Protein AF-A0A1E5R523-F1 (afdb_monomer)

pLDDT: mean 75.26, std 24.42, range [24.75, 98.25]

Sequence (349 aa):
MTHSDNSQSPFMSTNILFTPKKSNNHERDSDDSSTSVITDPNLIKQKEVLPIELIEKFNRFQTILRIYNTVTGKDKIAKLLKFSFEILSILSKKFDISVLFNKRQNIYDLLECPSFSFDPFKAIYGPEKSRIIKATPIRSNTLTQFFASAAQQIGFFRHSLRFGLSYFNSVQLYNQLKAKKSFKNVFLDLNEDDLVLMLEVYYNFVDDLLYLHKLKVWNNKPLKEKLDKQDATVWYYQIIYGLKVKYSSYCELNDKILKLQIERNTLLKNENNLVEKIDHGSLLHELDTLYKELEMVKLDLYRLACDFIADSIDVFDLKVPKGTYSIFSLISAIFGFKKFYKSKELKEK

Structure (mmCIF, N/CA/C/O backbone):
data_AF-A0A1E5R523-F1
#
_entry.id   AF-A0A1E5R523-F1
#
loop_
_atom_site.group_PDB
_atom_site.id
_atom_site.type_symbol
_atom_site.label_atom_id
_atom_site.label_alt_id
_atom_site.label_comp_id
_atom_site.label_asym_id
_atom_site.label_entity_id
_atom_site.label_seq_id
_atom_site.pdbx_PDB_ins_code
_atom_site.Cartn_x
_atom_site.Cartn_y
_atom_site.Cartn_z
_atom_site.occupancy
_atom_site.B_iso_or_equiv
_atom_site.auth_seq_id
_atom_site.auth_comp_id
_atom_site.auth_asym_id
_atom_site.auth_atom_id
_atom_site.pdbx_PDB_model_num
ATOM 1 N N . MET A 1 1 ? 15.815 -26.001 -25.172 1.00 34.03 1 MET A N 1
ATOM 2 C CA . MET A 1 1 ? 15.077 -25.579 -23.962 1.00 34.03 1 MET A CA 1
ATOM 3 C C . MET A 1 1 ? 14.873 -24.082 -24.053 1.00 34.03 1 MET A C 1
ATOM 5 O O . MET A 1 1 ? 15.856 -23.358 -24.063 1.00 34.03 1 MET A O 1
ATOM 9 N N . THR A 1 2 ? 13.632 -23.634 -24.207 1.00 24.75 2 THR A N 1
ATOM 10 C CA . THR A 1 2 ? 13.268 -22.219 -24.370 1.00 24.75 2 THR A CA 1
ATOM 11 C C . THR A 1 2 ? 12.509 -21.764 -23.131 1.00 24.75 2 THR A C 1
ATOM 13 O O . THR A 1 2 ? 11.375 -22.195 -22.922 1.00 24.75 2 THR A O 1
ATOM 16 N N . HIS A 1 3 ? 13.131 -20.925 -22.304 1.00 26.83 3 HIS A N 1
ATOM 17 C CA . HIS A 1 3 ? 12.430 -20.244 -21.219 1.00 26.83 3 HIS A CA 1
ATOM 18 C C . HIS A 1 3 ? 11.626 -19.080 -21.801 1.00 26.83 3 HIS A C 1
ATOM 20 O O . HIS A 1 3 ? 12.177 -18.223 -22.485 1.00 26.83 3 HIS A O 1
ATOM 26 N N . SER A 1 4 ? 10.318 -19.077 -21.555 1.00 27.03 4 SER A N 1
ATOM 27 C CA . SER A 1 4 ? 9.434 -17.957 -21.869 1.00 27.03 4 SER A CA 1
ATOM 28 C C . SER A 1 4 ? 9.310 -17.059 -20.641 1.00 27.03 4 SER A C 1
ATOM 30 O O . SER A 1 4 ? 8.625 -17.430 -19.682 1.00 27.03 4 SER A O 1
ATOM 32 N N . ASP A 1 5 ? 9.949 -15.893 -20.670 1.00 28.91 5 ASP A N 1
ATOM 33 C CA . ASP A 1 5 ? 9.798 -14.889 -19.617 1.00 28.91 5 ASP A CA 1
ATOM 34 C C . ASP A 1 5 ? 8.367 -14.342 -19.607 1.00 28.91 5 ASP A C 1
ATOM 36 O O . ASP A 1 5 ? 7.896 -13.754 -20.579 1.00 28.91 5 ASP A O 1
ATOM 40 N N . ASN A 1 6 ? 7.667 -14.532 -18.489 1.00 27.05 6 ASN A N 1
ATOM 41 C CA . ASN A 1 6 ? 6.324 -13.998 -18.274 1.00 27.05 6 ASN A CA 1
ATOM 42 C C . ASN A 1 6 ? 6.261 -13.287 -16.915 1.00 27.05 6 ASN A C 1
ATOM 44 O O . ASN A 1 6 ? 5.560 -13.702 -15.992 1.00 27.05 6 ASN A O 1
ATOM 48 N N . SER A 1 7 ? 7.059 -12.226 -16.778 1.00 29.03 7 SER A N 1
ATOM 49 C CA . SER A 1 7 ? 7.268 -11.459 -15.545 1.00 29.03 7 SER A CA 1
ATOM 50 C C . SER A 1 7 ? 6.121 -10.485 -15.227 1.00 29.03 7 SER A C 1
ATOM 52 O O . SER A 1 7 ? 6.311 -9.280 -15.055 1.00 29.03 7 SER A O 1
ATOM 54 N N . GLN A 1 8 ? 4.896 -11.000 -15.085 1.00 27.92 8 GLN A N 1
ATOM 55 C CA . GLN A 1 8 ? 3.812 -10.232 -14.463 1.00 27.92 8 GLN A CA 1
ATOM 56 C C . GLN A 1 8 ? 4.006 -10.200 -12.941 1.00 27.92 8 GLN A C 1
ATOM 58 O O . GLN A 1 8 ? 3.917 -11.227 -12.276 1.00 27.92 8 GLN A O 1
ATOM 63 N N . SER A 1 9 ? 4.273 -9.019 -12.367 1.00 30.94 9 SER A N 1
ATOM 64 C CA . SER A 1 9 ? 4.565 -8.919 -10.928 1.00 30.94 9 SER A CA 1
ATOM 65 C C . SER A 1 9 ? 3.337 -9.274 -10.065 1.00 30.94 9 SER A C 1
ATOM 67 O O . SER A 1 9 ? 2.294 -8.643 -10.273 1.00 30.94 9 SER A O 1
ATOM 69 N N . PRO A 1 10 ? 3.457 -10.141 -9.039 1.00 35.72 10 PRO A N 1
ATOM 70 C CA . PRO A 1 10 ? 2.312 -10.640 -8.261 1.00 35.72 10 PRO A CA 1
ATOM 71 C C . PRO A 1 10 ? 1.625 -9.575 -7.384 1.00 35.72 10 PRO A C 1
ATOM 73 O O . PRO A 1 10 ? 0.469 -9.720 -7.010 1.00 35.72 10 PRO A O 1
ATOM 76 N N . PHE A 1 11 ? 2.287 -8.443 -7.119 1.00 34.38 11 PHE A N 1
ATOM 77 C CA . PHE A 1 11 ? 1.825 -7.367 -6.222 1.00 34.38 11 PHE A CA 1
ATOM 78 C C . PHE A 1 11 ? 0.640 -6.506 -6.703 1.00 34.38 11 PHE A C 1
ATOM 80 O O . PHE A 1 11 ? 0.377 -5.420 -6.176 1.00 34.38 11 PHE A O 1
ATOM 87 N N . MET A 1 12 ? -0.089 -6.968 -7.708 1.00 31.94 12 MET A N 1
ATOM 88 C CA . MET A 1 12 ? -1.477 -6.585 -7.907 1.00 31.94 12 MET A CA 1
ATOM 89 C C . MET A 1 12 ? -2.253 -7.887 -7.934 1.00 31.94 12 MET A C 1
ATOM 91 O O . MET A 1 12 ? -2.133 -8.629 -8.907 1.00 31.94 12 MET A O 1
ATOM 95 N N . SER A 1 13 ? -3.102 -8.112 -6.930 1.00 31.08 13 SER A N 1
ATOM 96 C CA . SER A 1 13 ? -4.234 -9.010 -7.098 1.00 31.08 13 SER A CA 1
ATOM 97 C C . SER A 1 13 ? -5.054 -8.478 -8.271 1.00 31.08 13 SER A C 1
ATOM 99 O O . SER A 1 13 ? -5.836 -7.524 -8.173 1.00 31.08 13 SER A O 1
ATOM 101 N N . THR A 1 14 ? -4.811 -9.058 -9.444 1.00 33.91 14 THR A N 1
ATOM 102 C CA . THR A 1 14 ? -5.719 -8.936 -10.565 1.00 33.91 14 THR A CA 1
ATOM 103 C C . THR A 1 14 ? -7.012 -9.548 -10.063 1.00 33.91 14 THR A C 1
ATOM 105 O O . THR A 1 14 ? -7.102 -10.745 -9.814 1.00 33.91 14 THR A O 1
ATOM 108 N N . ASN A 1 15 ? -8.015 -8.698 -9.843 1.00 31.16 15 ASN A N 1
ATOM 109 C CA . ASN A 1 15 ? -9.375 -9.150 -9.600 1.00 31.16 15 ASN A CA 1
ATOM 110 C C . ASN A 1 15 ? -9.864 -9.818 -10.891 1.00 31.16 15 ASN A C 1
ATOM 112 O O . ASN A 1 15 ? -10.551 -9.196 -11.702 1.00 31.16 15 ASN A O 1
ATOM 116 N N . ILE A 1 16 ? -9.463 -11.078 -11.092 1.00 31.20 16 ILE A N 1
ATOM 117 C CA . ILE A 1 16 ? -9.971 -11.988 -12.114 1.00 31.20 16 ILE A CA 1
ATOM 118 C C . ILE A 1 16 ? -11.353 -12.432 -11.633 1.00 31.20 16 ILE A C 1
ATOM 120 O O . ILE A 1 16 ? -11.598 -13.578 -11.264 1.00 31.20 16 ILE A O 1
ATOM 124 N N . LEU A 1 17 ? -12.276 -11.471 -11.614 1.00 28.78 17 LEU A N 1
ATOM 125 C CA . LEU A 1 17 ? -13.692 -11.757 -11.553 1.00 28.78 17 LEU A CA 1
ATOM 126 C C . LEU A 1 17 ? -14.085 -12.249 -12.951 1.00 28.78 17 LEU A C 1
ATOM 128 O O . LEU A 1 17 ? -14.323 -11.450 -13.850 1.00 28.78 17 LEU A O 1
ATOM 132 N N . PHE A 1 18 ? -14.034 -13.570 -13.123 1.00 31.58 18 PHE A N 1
ATOM 133 C CA . PHE A 1 18 ? -14.617 -14.356 -14.214 1.00 31.58 18 PHE A CA 1
ATOM 134 C C . PHE A 1 18 ? -14.807 -13.645 -15.568 1.00 31.58 18 PHE A C 1
ATOM 136 O O . PHE A 1 18 ? -15.890 -13.149 -15.879 1.00 31.58 18 PHE A O 1
ATOM 143 N N . THR A 1 19 ? -13.816 -13.752 -16.454 1.00 26.75 19 THR A N 1
ATOM 144 C CA . THR A 1 19 ? -14.112 -13.879 -17.888 1.00 26.75 19 THR A CA 1
ATOM 145 C C . THR A 1 19 ? -14.157 -15.371 -18.236 1.00 26.75 19 THR A C 1
ATOM 147 O O . THR A 1 19 ? -13.173 -16.079 -18.000 1.00 26.75 19 THR A O 1
ATOM 150 N N . PRO A 1 20 ? -15.277 -15.905 -18.760 1.00 27.27 20 PRO A N 1
ATOM 151 C CA . PRO A 1 20 ? -15.315 -17.293 -19.196 1.00 27.27 20 PRO A CA 1
ATOM 152 C C . PRO A 1 20 ? -14.388 -17.459 -20.403 1.00 27.27 20 PRO A C 1
ATOM 154 O O . PRO A 1 20 ? -14.491 -16.722 -21.386 1.00 27.27 20 PRO A O 1
ATOM 157 N N . LYS A 1 21 ? -13.477 -18.437 -20.345 1.00 27.17 21 LYS A N 1
ATOM 158 C CA . LYS A 1 21 ? -12.690 -18.832 -21.520 1.00 27.17 21 LYS A CA 1
ATOM 159 C C . LYS A 1 21 ? -13.659 -19.294 -22.609 1.00 27.17 21 LYS A C 1
ATOM 161 O O . LYS A 1 21 ? -14.359 -20.285 -22.412 1.00 27.17 21 LYS A O 1
ATOM 166 N N . LYS A 1 22 ? -13.675 -18.612 -23.760 1.00 27.91 22 LYS A N 1
ATOM 167 C CA . LYS A 1 22 ? -14.303 -19.160 -24.968 1.00 27.91 22 LYS A CA 1
ATOM 168 C C . LYS A 1 22 ? -13.596 -20.470 -25.313 1.00 27.91 22 LYS A C 1
ATOM 170 O O . LYS A 1 22 ? -12.394 -20.476 -25.570 1.00 27.91 22 LYS A O 1
ATOM 175 N N . SER A 1 23 ? -14.351 -21.564 -25.287 1.00 27.72 23 SER A N 1
ATOM 176 C CA . SER A 1 23 ? -13.919 -22.838 -25.850 1.00 27.72 23 SER A CA 1
ATOM 177 C C . SER A 1 23 ? -13.885 -22.698 -27.369 1.00 27.72 23 SER A C 1
ATOM 179 O O . SER A 1 23 ? -14.920 -22.420 -27.972 1.00 27.72 23 SER A O 1
ATOM 181 N N . ASN A 1 24 ? -12.719 -22.884 -27.984 1.00 27.30 24 ASN A N 1
ATOM 182 C CA . ASN A 1 24 ? -12.626 -23.043 -29.432 1.00 27.30 24 ASN A CA 1
ATOM 183 C C . ASN A 1 24 ? -13.059 -24.470 -29.787 1.00 27.30 24 ASN A C 1
ATOM 185 O O . ASN A 1 24 ? -12.241 -25.382 -29.706 1.00 27.30 24 ASN A O 1
ATOM 189 N N . ASN A 1 25 ? -14.317 -24.645 -30.194 1.00 28.89 25 ASN A N 1
ATOM 190 C CA . ASN A 1 25 ? -14.754 -25.835 -30.922 1.00 28.89 25 ASN A CA 1
ATOM 191 C C . ASN A 1 25 ? -15.054 -25.469 -32.381 1.00 28.89 25 ASN A C 1
ATOM 193 O O . ASN A 1 25 ? -15.574 -24.393 -32.669 1.00 28.89 25 ASN A O 1
ATOM 197 N N . HIS A 1 26 ? -14.681 -26.379 -33.278 1.00 31.38 26 HIS A N 1
ATOM 198 C CA . HIS A 1 26 ? -14.920 -26.317 -34.718 1.00 31.38 26 HIS A CA 1
ATOM 199 C C . HIS A 1 26 ? -16.345 -26.764 -35.074 1.00 31.38 26 HIS A C 1
ATOM 201 O O . HIS A 1 26 ? -16.723 -27.863 -34.693 1.00 31.38 26 HIS A O 1
ATOM 207 N N . GLU A 1 27 ? -17.025 -25.970 -35.902 1.00 26.77 27 GLU A N 1
ATOM 208 C CA . GLU A 1 27 ? -18.180 -26.265 -36.781 1.00 26.77 27 GLU A CA 1
ATOM 209 C C . GLU A 1 27 ? -18.191 -25.063 -37.775 1.00 26.77 27 GLU A C 1
ATOM 211 O O . GLU A 1 27 ? -18.030 -23.933 -37.314 1.00 26.77 27 GLU A O 1
ATOM 216 N N . ARG A 1 28 ? -18.102 -25.140 -39.122 1.00 27.92 28 ARG A N 1
ATOM 217 C CA . ARG A 1 28 ? -18.836 -25.923 -40.152 1.00 27.92 28 ARG A CA 1
ATOM 218 C C . ARG A 1 28 ? -20.355 -25.770 -39.970 1.00 27.92 28 ARG A C 1
ATOM 220 O O . ARG A 1 28 ? -20.855 -26.261 -38.974 1.00 27.92 28 ARG A O 1
ATOM 227 N N . ASP A 1 29 ? -21.136 -25.078 -40.810 1.00 25.61 29 ASP A N 1
ATOM 228 C CA . ASP A 1 29 ? -21.089 -24.881 -42.277 1.00 25.61 29 ASP A CA 1
ATOM 229 C C . ASP A 1 29 ? -21.959 -23.670 -42.760 1.00 25.61 29 ASP A C 1
ATOM 231 O O . ASP A 1 29 ? -22.581 -22.985 -41.950 1.00 25.61 29 ASP A O 1
ATOM 235 N N . SER A 1 30 ? -22.025 -23.475 -44.093 1.00 27.73 30 SER A N 1
ATOM 236 C CA . SER A 1 30 ? -23.073 -22.814 -44.927 1.00 27.73 30 SER A CA 1
ATOM 237 C C . SER A 1 30 ? -23.344 -21.290 -44.863 1.00 27.73 30 SER A C 1
ATOM 239 O O . SER A 1 30 ? -24.001 -20.797 -43.952 1.00 27.73 30 SER A O 1
ATOM 241 N N . ASP A 1 31 ? -22.866 -20.585 -45.900 1.00 25.55 31 ASP A N 1
ATOM 242 C CA . ASP A 1 31 ? -23.596 -19.906 -47.005 1.00 25.55 31 ASP A CA 1
ATOM 243 C C . ASP A 1 31 ? -24.850 -19.008 -46.808 1.00 25.55 31 ASP A C 1
ATOM 245 O O . ASP A 1 31 ? -25.773 -19.305 -46.057 1.00 25.55 31 ASP A O 1
ATOM 249 N N . ASP A 1 32 ? -24.878 -17.956 -47.648 1.00 27.72 32 ASP A N 1
ATOM 250 C CA . ASP A 1 32 ? -25.996 -17.126 -48.154 1.00 27.72 32 ASP A CA 1
ATOM 251 C C . ASP A 1 32 ? -26.964 -16.440 -47.155 1.00 27.72 32 ASP A C 1
ATOM 253 O O . ASP A 1 32 ? -27.805 -17.041 -46.496 1.00 27.72 32 ASP A O 1
ATOM 257 N N . SER A 1 33 ? -27.070 -15.105 -47.133 1.00 28.00 33 SER A N 1
ATOM 258 C CA . SER A 1 33 ? -27.586 -14.342 -48.283 1.00 28.00 33 SER A CA 1
ATOM 259 C C . SER A 1 33 ? -27.584 -12.813 -48.062 1.00 28.00 33 SER A C 1
ATOM 261 O O . SER A 1 33 ? -27.430 -12.294 -46.957 1.00 28.00 33 SER A O 1
ATOM 263 N N . SER A 1 34 ? -27.766 -12.081 -49.161 1.00 28.94 34 SER A N 1
ATOM 264 C CA . SER A 1 34 ? -27.771 -10.617 -49.284 1.00 28.94 34 SER A CA 1
ATOM 265 C C . SER A 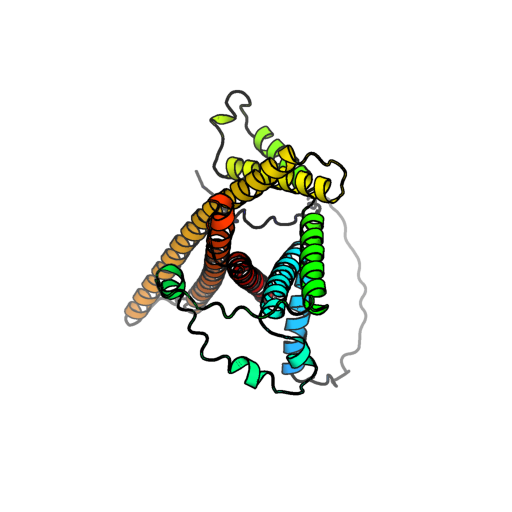1 34 ? -28.946 -9.880 -48.622 1.00 28.94 34 SER A C 1
ATOM 267 O O . SER A 1 34 ? -30.088 -10.325 -48.712 1.00 28.94 34 SER A O 1
ATOM 269 N N . THR A 1 35 ? -28.729 -8.625 -48.210 1.00 29.56 35 THR A N 1
ATOM 270 C CA . THR A 1 35 ? -29.655 -7.525 -48.570 1.00 29.56 35 THR A CA 1
ATOM 271 C C . THR A 1 35 ? -28.972 -6.155 -48.536 1.00 29.56 35 THR A C 1
ATOM 273 O O . THR A 1 35 ? -28.288 -5.795 -47.583 1.00 29.56 35 THR A O 1
ATOM 276 N N . SER A 1 36 ? -29.167 -5.384 -49.604 1.00 31.95 36 SER A N 1
ATOM 277 C CA . SER A 1 36 ? -28.637 -4.033 -49.815 1.00 31.95 36 SER A CA 1
ATOM 278 C C . SER A 1 36 ? -29.707 -2.967 -49.567 1.00 31.95 36 SER A C 1
ATOM 280 O O . SER A 1 36 ? -30.814 -3.118 -50.083 1.00 31.95 36 SER A O 1
ATOM 282 N N . VAL A 1 37 ? -29.370 -1.845 -48.915 1.00 34.31 37 VAL A N 1
ATOM 283 C CA . VAL A 1 37 ? -30.187 -0.613 -48.968 1.00 34.31 37 VAL A CA 1
ATOM 284 C C . VAL A 1 37 ? -29.314 0.631 -49.159 1.00 34.31 37 VAL A C 1
ATOM 286 O O . VAL A 1 37 ? -28.292 0.807 -48.501 1.00 34.31 37 VAL A O 1
ATOM 289 N N . ILE A 1 38 ? -29.766 1.482 -50.084 1.00 34.88 38 ILE A N 1
ATOM 290 C CA . ILE A 1 38 ? -29.176 2.728 -50.596 1.00 34.88 38 ILE A CA 1
ATOM 291 C C . ILE A 1 38 ? -30.341 3.749 -50.578 1.00 34.88 38 ILE A C 1
ATOM 293 O O . ILE A 1 38 ? -31.456 3.361 -50.916 1.00 34.88 38 ILE A O 1
ATOM 297 N N . THR A 1 39 ? -30.240 5.012 -50.145 1.00 36.25 39 THR A N 1
ATOM 298 C CA . THR A 1 39 ? -29.100 5.935 -49.922 1.00 36.25 39 THR A CA 1
ATOM 299 C C . THR A 1 39 ? -29.348 6.780 -48.652 1.00 36.25 39 THR A C 1
ATOM 301 O O . THR A 1 39 ? -30.476 6.778 -48.174 1.00 36.25 39 THR A O 1
ATOM 304 N N . ASP A 1 40 ? -28.366 7.560 -48.161 1.00 34.53 40 ASP A N 1
ATOM 305 C CA . ASP A 1 40 ? -28.402 9.045 -48.290 1.00 34.53 40 ASP A CA 1
ATOM 306 C C . ASP A 1 40 ? -27.076 9.718 -47.825 1.00 34.53 40 ASP A C 1
ATOM 308 O O . ASP A 1 40 ? -26.702 9.570 -46.658 1.00 34.53 40 ASP A O 1
ATOM 312 N N . PRO A 1 41 ? -26.321 10.442 -48.684 1.00 45.56 41 PRO A N 1
ATOM 313 C CA . PRO A 1 41 ? -25.004 10.976 -48.346 1.00 45.56 41 PRO A CA 1
ATOM 314 C C . PRO A 1 41 ? -24.977 12.513 -48.213 1.00 45.56 41 PRO A C 1
ATOM 316 O O . PRO A 1 41 ? -24.055 13.144 -48.724 1.00 45.56 41 PRO A O 1
ATOM 319 N N . ASN A 1 42 ? -25.952 13.146 -47.546 1.00 44.03 42 ASN A N 1
ATOM 320 C CA . ASN A 1 42 ? -25.889 14.589 -47.253 1.00 44.03 42 ASN A CA 1
ATOM 321 C C . ASN A 1 42 ? -26.652 15.017 -45.982 1.00 44.03 42 ASN A C 1
ATOM 323 O O . ASN A 1 42 ? -27.761 15.539 -46.047 1.00 44.03 42 ASN A O 1
ATOM 327 N N . LEU A 1 43 ? -25.998 14.928 -44.817 1.00 38.81 43 LEU A N 1
ATOM 328 C CA . LEU A 1 43 ? -26.334 15.787 -43.672 1.00 38.81 43 LEU A CA 1
ATOM 329 C C . LEU A 1 43 ? -25.055 16.369 -43.048 1.00 38.81 43 LEU A C 1
ATOM 331 O O . LEU A 1 43 ? -24.435 15.808 -42.143 1.00 38.81 43 LEU A O 1
ATOM 335 N N . ILE A 1 44 ? -24.614 17.502 -43.594 1.00 45.09 44 ILE A N 1
ATOM 336 C CA . ILE A 1 44 ? -23.381 18.177 -43.182 1.00 45.09 44 ILE A CA 1
ATOM 337 C C . ILE A 1 44 ? -23.627 19.030 -41.929 1.00 45.09 44 ILE A C 1
ATOM 339 O O . ILE A 1 44 ? -24.338 20.024 -41.969 1.00 45.09 44 ILE A O 1
ATOM 343 N N . LYS A 1 45 ? -22.933 18.651 -40.849 1.00 42.84 45 LYS A N 1
ATOM 344 C CA . LYS A 1 45 ? -22.415 19.494 -39.752 1.00 42.84 45 LYS A CA 1
ATOM 345 C C . LYS A 1 45 ? -23.316 20.629 -39.221 1.00 42.84 45 LYS A C 1
ATOM 347 O O . LYS A 1 45 ? -23.272 21.741 -39.729 1.00 42.84 45 LYS A O 1
ATOM 352 N N . GLN A 1 46 ? -23.761 20.454 -37.979 1.00 39.38 46 GLN A N 1
ATOM 353 C CA . GLN A 1 46 ? -23.290 21.324 -36.891 1.00 39.38 46 GLN A CA 1
ATOM 354 C C . GLN A 1 46 ? -22.932 20.455 -35.680 1.00 39.38 46 GLN A C 1
ATOM 356 O O . GLN A 1 46 ? -23.761 20.149 -34.832 1.00 39.38 46 GLN A O 1
ATOM 361 N N . LYS A 1 47 ? -21.668 20.019 -35.616 1.00 42.66 47 LYS A N 1
ATOM 362 C CA . LYS A 1 47 ? -21.091 19.500 -34.374 1.00 42.66 47 LYS A CA 1
ATOM 363 C C . LYS A 1 47 ? -20.436 20.687 -33.687 1.00 42.66 47 LYS A C 1
ATOM 365 O O . LYS A 1 47 ? -19.338 21.074 -34.083 1.00 42.66 47 LYS A O 1
ATOM 370 N N . GLU A 1 48 ? -21.134 21.287 -32.725 1.00 47.97 48 GLU A N 1
ATOM 371 C CA . GLU A 1 48 ? -20.545 22.308 -31.862 1.00 47.97 48 GLU A CA 1
ATOM 372 C C . GLU A 1 48 ? -19.254 21.749 -31.263 1.00 47.97 48 GLU A C 1
ATOM 374 O O . GLU A 1 48 ? -19.252 20.730 -30.562 1.00 47.97 48 GLU A O 1
ATOM 379 N N . VAL A 1 49 ? -18.132 22.392 -31.584 1.00 52.47 49 VAL A N 1
ATOM 380 C CA . VAL A 1 49 ? -16.847 22.061 -30.979 1.00 52.47 49 VAL A CA 1
ATOM 381 C C . VAL A 1 49 ? -16.861 22.671 -29.585 1.00 52.47 49 VAL A C 1
ATOM 383 O O . VAL A 1 49 ? -16.422 23.801 -29.378 1.00 52.47 49 VAL A O 1
ATOM 386 N N . LEU A 1 50 ? -17.411 21.912 -28.632 1.00 51.09 50 LEU A N 1
ATOM 387 C CA . LEU A 1 50 ? -17.237 22.169 -27.206 1.00 51.09 50 LEU A CA 1
ATOM 388 C C . LEU A 1 50 ? -15.748 22.447 -26.932 1.00 51.09 50 LEU A C 1
ATOM 390 O O . LEU A 1 50 ? -14.905 21.716 -27.466 1.00 51.09 50 LEU A O 1
ATOM 394 N N . PRO A 1 51 ? -15.405 23.467 -26.119 1.00 54.16 51 PRO A N 1
ATOM 395 C CA . PRO A 1 51 ? -14.016 23.833 -25.877 1.00 54.16 51 PRO A CA 1
ATOM 396 C C . PRO A 1 51 ? -13.199 22.615 -25.448 1.00 54.16 51 PRO A C 1
ATOM 398 O O . PRO A 1 51 ? -13.604 21.872 -24.552 1.00 54.16 51 PRO A O 1
ATOM 401 N N . ILE A 1 52 ? -12.046 22.405 -26.083 1.00 56.12 52 ILE A N 1
ATOM 402 C CA . ILE A 1 52 ? -11.242 21.185 -25.904 1.00 56.12 52 ILE A CA 1
ATOM 403 C C . ILE A 1 52 ? -10.827 21.007 -24.427 1.00 56.12 52 ILE A C 1
ATOM 405 O O . ILE A 1 52 ? -10.843 19.887 -23.917 1.00 56.12 52 ILE A O 1
ATOM 409 N N . GLU A 1 53 ? -10.607 22.106 -23.693 1.00 53.56 53 GLU A N 1
ATOM 410 C CA . GLU A 1 53 ? -10.375 22.102 -22.238 1.00 53.56 53 GLU A CA 1
ATOM 411 C C . GLU A 1 53 ? -11.512 21.474 -21.412 1.00 53.56 53 GLU A C 1
ATOM 413 O O . GLU A 1 53 ? -11.267 20.880 -20.359 1.00 53.56 53 GLU A O 1
ATOM 418 N N . LEU A 1 54 ? -12.766 21.615 -21.853 1.00 50.47 54 LEU A N 1
ATOM 419 C CA . LEU A 1 54 ? -13.937 21.053 -21.177 1.00 50.47 54 LEU A CA 1
ATOM 420 C C . LEU A 1 54 ? -13.969 19.532 -21.360 1.00 50.47 54 LEU A C 1
ATOM 422 O O . LEU A 1 54 ? -14.169 18.802 -20.389 1.00 50.47 54 LEU A O 1
ATOM 426 N N . ILE A 1 55 ? -13.678 19.054 -22.573 1.00 51.38 55 ILE A N 1
ATOM 427 C CA . ILE A 1 55 ? -13.571 17.623 -22.895 1.00 51.38 55 ILE A CA 1
ATOM 428 C C . ILE A 1 55 ? -12.419 16.981 -22.098 1.00 51.38 55 ILE A C 1
ATOM 430 O O . ILE A 1 55 ? -12.593 15.921 -21.494 1.00 51.38 55 ILE A O 1
ATOM 434 N N . GLU A 1 56 ? -11.267 17.651 -22.006 1.00 54.81 56 GLU A N 1
ATOM 435 C CA . GLU A 1 56 ? -10.105 17.140 -21.268 1.00 54.81 56 GLU A CA 1
ATOM 436 C C . GLU A 1 56 ? -10.308 17.158 -19.735 1.00 54.81 56 GLU A C 1
ATOM 438 O O . GLU A 1 56 ? -9.910 16.217 -19.039 1.00 54.81 56 GLU A O 1
ATOM 443 N N . LYS A 1 57 ? -11.002 18.170 -19.184 1.00 53.00 57 LYS A N 1
ATOM 444 C CA . LYS A 1 57 ? -11.411 18.188 -17.763 1.00 53.00 57 LYS A CA 1
ATOM 445 C C . LYS A 1 57 ? -12.417 17.090 -17.426 1.00 53.00 57 LYS A C 1
ATOM 447 O O . LYS A 1 57 ? -12.288 16.474 -16.364 1.00 53.00 57 LYS A O 1
ATOM 452 N N . PHE A 1 58 ? -13.383 16.817 -18.308 1.00 54.12 58 PHE A N 1
ATOM 453 C CA . PHE A 1 58 ? -14.325 15.712 -18.112 1.00 54.12 58 PHE A CA 1
ATOM 454 C C . PHE A 1 58 ? -13.608 14.360 -18.044 1.00 54.12 58 PHE A C 1
ATOM 456 O O . PHE A 1 58 ? -13.984 13.537 -17.207 1.00 54.12 58 PHE A O 1
ATOM 463 N N . ASN A 1 59 ? -12.535 14.160 -18.821 1.00 69.25 59 ASN A N 1
ATOM 464 C CA . ASN A 1 59 ? -11.747 12.929 -18.760 1.00 69.25 59 ASN A CA 1
ATOM 465 C C . ASN A 1 59 ? -11.187 12.679 -17.345 1.00 69.25 59 ASN A C 1
ATOM 467 O O . ASN A 1 59 ? -11.472 11.645 -16.752 1.00 69.25 59 ASN A O 1
ATOM 471 N N . ARG A 1 60 ? -10.511 13.657 -16.719 1.00 80.56 60 ARG A N 1
ATOM 472 C CA . ARG A 1 60 ? -9.898 13.466 -15.381 1.00 80.56 60 ARG A CA 1
ATOM 473 C C . ARG A 1 60 ? -10.905 13.052 -14.300 1.00 80.56 60 ARG A C 1
ATOM 475 O O . ARG A 1 60 ? -10.605 12.189 -13.472 1.00 80.56 60 ARG A O 1
ATOM 482 N N . PHE A 1 61 ? -12.105 13.639 -14.303 1.00 81.56 61 PHE A N 1
ATOM 483 C CA . PHE A 1 61 ? -13.169 13.241 -13.374 1.00 81.56 61 PHE A CA 1
ATOM 484 C C . PHE A 1 61 ? -13.713 11.842 -13.698 1.00 81.56 61 PHE A C 1
ATOM 486 O O . PHE A 1 61 ? -13.922 11.042 -12.786 1.00 81.56 61 PHE A O 1
ATOM 493 N N . GLN A 1 62 ? -13.873 11.503 -14.981 1.00 83.12 62 GLN A N 1
ATOM 494 C CA . GLN A 1 62 ? -14.249 10.154 -15.412 1.00 83.12 62 GLN A CA 1
ATOM 495 C C . GLN A 1 62 ? -13.190 9.107 -15.027 1.00 83.12 62 GLN A C 1
ATOM 497 O O . GLN A 1 62 ? -13.567 8.034 -14.556 1.00 83.12 62 GLN A O 1
ATOM 502 N N . THR A 1 63 ? -11.889 9.412 -15.117 1.00 82.12 63 THR A N 1
ATOM 503 C CA . THR A 1 63 ? -10.805 8.545 -14.624 1.00 82.12 63 THR A CA 1
ATOM 504 C C . THR A 1 63 ? -10.943 8.308 -13.116 1.00 82.12 63 THR A C 1
ATOM 506 O O . THR A 1 63 ? -10.873 7.164 -12.666 1.00 82.12 63 THR A O 1
ATOM 509 N N . ILE A 1 64 ? -11.212 9.352 -12.318 1.00 85.31 64 ILE A N 1
ATOM 510 C CA . ILE A 1 64 ? -11.430 9.238 -10.861 1.00 85.31 64 ILE A CA 1
ATOM 511 C C . ILE A 1 64 ? -12.688 8.413 -10.541 1.00 85.31 64 ILE A C 1
ATOM 513 O O . ILE A 1 64 ? -12.641 7.539 -9.674 1.00 85.31 64 ILE A O 1
ATOM 517 N N . LEU A 1 65 ? -13.792 8.622 -11.260 1.00 85.56 65 LEU A N 1
ATOM 518 C CA . LEU A 1 65 ? -15.027 7.850 -11.094 1.00 85.56 65 LEU A CA 1
ATOM 519 C C . LEU A 1 65 ? -14.825 6.372 -11.476 1.00 85.56 65 LEU A C 1
ATOM 521 O O . LEU A 1 65 ? -15.235 5.469 -10.749 1.00 85.56 65 LEU A O 1
ATOM 525 N N . ARG A 1 66 ? -14.107 6.107 -12.573 1.00 84.25 66 ARG A N 1
ATOM 526 C CA . ARG A 1 66 ? -13.707 4.764 -13.023 1.00 84.25 66 ARG A CA 1
ATOM 527 C C . ARG A 1 66 ? -12.786 4.073 -12.014 1.00 84.25 66 ARG A C 1
ATOM 529 O O . ARG A 1 66 ? -12.907 2.868 -11.812 1.00 84.25 66 ARG A O 1
ATOM 536 N N . ILE A 1 67 ? -11.899 4.821 -11.357 1.00 84.62 67 ILE A N 1
ATOM 537 C CA . ILE A 1 67 ? -11.096 4.350 -10.221 1.00 84.62 67 ILE A CA 1
ATOM 538 C C . ILE A 1 67 ? -12.017 3.966 -9.058 1.00 84.62 67 ILE A C 1
ATOM 540 O O . ILE A 1 67 ? -11.959 2.822 -8.605 1.00 84.62 67 ILE A O 1
ATOM 544 N N . TYR A 1 68 ? -12.902 4.870 -8.628 1.00 85.44 68 TYR A N 1
ATOM 545 C CA . TYR A 1 68 ? -13.839 4.651 -7.523 1.00 85.44 68 TYR A CA 1
ATOM 546 C C . TYR A 1 68 ? -14.792 3.467 -7.755 1.00 85.44 68 TYR A C 1
ATOM 548 O O . TYR A 1 68 ? -15.159 2.777 -6.809 1.00 85.44 68 TYR A O 1
ATOM 556 N N . ASN A 1 69 ? -15.146 3.160 -9.002 1.00 85.38 69 ASN A N 1
ATOM 557 C CA . ASN A 1 69 ? -15.992 2.007 -9.318 1.00 85.38 69 ASN A CA 1
ATOM 558 C C . ASN A 1 69 ? -15.290 0.647 -9.114 1.00 85.38 69 ASN A C 1
ATOM 560 O O . ASN A 1 69 ? -15.968 -0.374 -9.029 1.00 85.38 69 ASN A O 1
ATOM 564 N N . THR A 1 70 ? -13.959 0.607 -8.965 1.00 88.75 70 THR A N 1
ATOM 565 C CA . THR A 1 70 ? -13.211 -0.627 -8.644 1.00 88.75 70 THR A CA 1
ATOM 566 C C . THR A 1 70 ? -13.020 -0.813 -7.137 1.00 88.75 70 THR A C 1
ATOM 568 O O . THR A 1 70 ? -12.721 0.147 -6.431 1.00 88.75 70 THR A O 1
ATOM 571 N N . VAL A 1 71 ? -13.100 -2.054 -6.634 1.00 87.69 71 VAL A N 1
ATOM 572 C CA . VAL A 1 71 ? -12.863 -2.383 -5.207 1.00 87.69 71 VAL A CA 1
ATOM 573 C C . VAL A 1 71 ? -11.499 -1.861 -4.728 1.00 87.69 71 VAL A C 1
ATOM 575 O O . VAL A 1 71 ? -11.415 -1.164 -3.719 1.00 87.69 71 VAL A O 1
ATOM 578 N N . THR A 1 72 ? -10.442 -2.094 -5.511 1.00 88.38 72 THR A N 1
ATOM 579 C CA . THR A 1 72 ? -9.083 -1.595 -5.239 1.00 88.38 72 THR A CA 1
ATOM 580 C C . THR A 1 72 ? -9.014 -0.064 -5.188 1.00 88.38 72 THR A C 1
ATOM 582 O O . THR A 1 72 ? -8.292 0.499 -4.367 1.00 88.38 72 THR A O 1
ATOM 585 N N . GLY A 1 73 ? -9.761 0.635 -6.049 1.00 88.06 73 GLY A N 1
ATOM 586 C CA . GLY A 1 73 ? -9.849 2.094 -6.023 1.00 88.06 73 GLY A CA 1
ATOM 587 C C . GLY A 1 73 ? -10.590 2.619 -4.793 1.00 88.06 73 GLY A C 1
ATOM 588 O O . GLY A 1 73 ? -10.141 3.604 -4.205 1.00 88.06 73 GLY A O 1
ATOM 589 N N . LYS A 1 74 ? -11.648 1.927 -4.343 1.00 91.56 74 LYS A N 1
ATOM 590 C CA . LYS A 1 74 ? -12.344 2.234 -3.081 1.00 91.56 74 LYS A CA 1
ATOM 591 C C . LYS A 1 74 ? -11.411 2.095 -1.876 1.00 91.56 74 LYS A C 1
ATOM 593 O O . LYS A 1 74 ? -11.349 3.038 -1.095 1.00 91.56 74 LYS A O 1
ATOM 598 N N . ASP A 1 75 ? -10.630 1.012 -1.753 1.00 91.56 75 ASP A N 1
ATOM 599 C CA . ASP A 1 75 ? -9.652 0.872 -0.648 1.00 91.56 75 ASP A CA 1
ATOM 600 C C . ASP A 1 75 ? -8.575 1.967 -0.693 1.00 91.56 75 ASP A C 1
ATOM 602 O O . ASP A 1 75 ? -8.229 2.531 0.342 1.00 91.56 75 ASP A O 1
ATOM 606 N N . LYS A 1 76 ? -8.078 2.336 -1.883 1.00 92.25 76 LYS A N 1
ATOM 607 C CA . LYS A 1 76 ? -7.075 3.408 -2.030 1.00 92.25 76 LYS A CA 1
ATOM 608 C C . LYS A 1 76 ? -7.610 4.787 -1.644 1.00 92.25 76 LYS A C 1
ATOM 610 O O . LYS A 1 76 ? -6.946 5.502 -0.895 1.00 92.25 76 LYS A O 1
ATOM 615 N N . ILE A 1 77 ? -8.803 5.150 -2.119 1.00 93.06 77 ILE A N 1
ATOM 616 C CA . ILE A 1 77 ? -9.465 6.414 -1.757 1.00 93.06 77 ILE A CA 1
ATOM 617 C C . ILE A 1 77 ? -9.801 6.420 -0.260 1.00 93.06 77 ILE A C 1
ATOM 619 O O . ILE A 1 77 ? -9.558 7.412 0.422 1.00 93.06 77 ILE A O 1
ATOM 623 N N . ALA A 1 78 ? -10.268 5.297 0.285 1.00 93.44 78 ALA A N 1
ATOM 624 C CA . ALA A 1 78 ? -10.506 5.150 1.714 1.00 93.44 78 ALA A CA 1
ATOM 625 C C . ALA A 1 78 ? -9.207 5.240 2.540 1.00 93.44 78 ALA A C 1
ATOM 627 O O . ALA A 1 78 ? -9.219 5.863 3.599 1.00 93.44 78 ALA A O 1
ATOM 628 N N . LYS A 1 79 ? -8.069 4.690 2.078 1.00 95.06 79 LYS A N 1
ATOM 629 C CA . LYS A 1 79 ? -6.758 4.853 2.744 1.00 95.06 79 LYS A CA 1
ATOM 630 C C . LYS A 1 79 ? -6.387 6.337 2.810 1.00 95.06 79 LYS A C 1
ATOM 632 O O . LYS A 1 79 ? -6.037 6.819 3.884 1.00 95.06 79 LYS A O 1
ATOM 637 N N . LEU A 1 80 ? -6.529 7.057 1.694 1.00 96.00 80 LEU A N 1
ATOM 638 C CA . LEU A 1 80 ? -6.275 8.497 1.611 1.00 96.00 80 LEU A CA 1
ATOM 639 C C . LEU A 1 80 ? -7.155 9.277 2.605 1.00 96.00 80 LEU A C 1
ATOM 641 O O . LEU A 1 80 ? -6.626 9.957 3.480 1.00 96.00 80 LEU A O 1
ATOM 645 N N . LEU A 1 81 ? -8.481 9.105 2.538 1.00 94.75 81 LEU A N 1
ATOM 646 C CA . LEU A 1 81 ? -9.436 9.806 3.406 1.00 94.75 81 LEU A CA 1
ATOM 647 C C . LEU A 1 81 ? -9.246 9.480 4.894 1.00 94.75 81 LEU A C 1
ATOM 649 O O . LEU A 1 81 ? -9.284 10.394 5.715 1.00 94.75 81 LEU A O 1
ATOM 653 N N . LYS A 1 82 ? -8.990 8.208 5.246 1.00 95.38 82 LYS A N 1
ATOM 654 C CA . LYS A 1 82 ? -8.695 7.783 6.626 1.00 95.38 82 LYS A CA 1
ATOM 655 C C . LYS A 1 82 ? -7.559 8.628 7.205 1.00 95.38 82 LYS A C 1
ATOM 657 O O . LYS A 1 82 ? -7.739 9.273 8.234 1.00 95.38 82 LYS A O 1
ATOM 662 N N . PHE A 1 83 ? -6.402 8.633 6.544 1.00 96.00 83 PHE A N 1
ATOM 663 C CA . PHE A 1 83 ? -5.211 9.295 7.076 1.00 96.00 83 PHE A CA 1
ATOM 664 C C . PHE A 1 83 ? -5.289 10.824 6.983 1.00 96.00 83 PHE A C 1
ATOM 666 O O . PHE A 1 83 ? -4.805 11.506 7.886 1.00 96.00 83 PHE A O 1
ATOM 673 N N . SER A 1 84 ? -5.994 11.376 5.988 1.00 94.75 84 SER A N 1
ATOM 674 C CA . SER A 1 84 ? -6.355 12.800 5.973 1.00 94.75 84 SER A CA 1
ATOM 675 C C . SER A 1 84 ? -7.193 13.192 7.197 1.00 94.75 84 SER A C 1
ATOM 677 O O . SER A 1 84 ? -6.891 14.195 7.840 1.00 94.75 84 SER A O 1
ATOM 679 N N . PHE A 1 85 ? -8.205 12.400 7.570 1.00 93.56 85 PHE A N 1
ATOM 680 C CA . PHE A 1 85 ? -9.026 12.668 8.756 1.00 93.56 85 PHE A CA 1
ATOM 681 C C . PHE A 1 85 ? -8.287 12.418 10.079 1.00 93.56 85 PHE A C 1
ATOM 683 O O . PHE A 1 85 ? -8.494 13.175 11.025 1.00 93.56 85 PHE A O 1
ATOM 690 N N . GLU A 1 86 ? -7.372 11.448 10.163 1.00 92.88 86 GLU A N 1
ATOM 691 C CA . GLU A 1 86 ? -6.494 11.309 11.337 1.00 92.88 86 GLU A CA 1
ATOM 692 C C . GLU A 1 86 ? -5.622 12.555 11.541 1.00 92.88 86 GLU A C 1
ATOM 694 O O . GLU A 1 86 ? -5.578 13.103 12.644 1.00 92.88 86 GLU A O 1
ATOM 699 N N . ILE A 1 87 ? -4.983 13.052 10.476 1.00 93.06 87 ILE A N 1
ATOM 700 C CA . ILE A 1 87 ? -4.163 14.269 10.525 1.00 93.06 87 ILE A CA 1
ATOM 701 C C . ILE A 1 87 ? -5.023 15.487 10.875 1.00 93.06 87 ILE A C 1
ATOM 703 O O . ILE A 1 87 ? -4.649 16.250 11.764 1.00 93.06 87 ILE A O 1
ATOM 707 N N . LEU A 1 88 ? -6.208 15.642 10.275 1.00 90.38 88 LEU A N 1
ATOM 708 C CA . LEU A 1 88 ? -7.141 16.717 10.630 1.00 90.38 88 LEU A CA 1
ATOM 709 C C . LEU A 1 88 ? -7.621 16.623 12.088 1.00 90.38 88 LEU A C 1
ATOM 711 O O . LEU A 1 88 ? -7.707 17.656 12.744 1.00 90.38 88 LEU A O 1
ATOM 715 N N . SER A 1 89 ? -7.840 1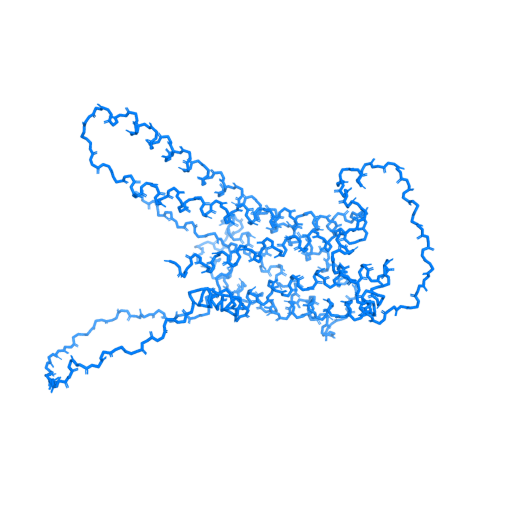5.421 12.638 1.00 90.00 89 SER A N 1
ATOM 716 C CA . SER A 1 89 ? -8.166 15.213 14.063 1.00 90.00 89 SER A CA 1
ATOM 717 C C . SER A 1 89 ? -6.992 15.532 15.003 1.00 90.00 89 SER A C 1
ATOM 719 O O . SER A 1 89 ? -7.194 15.869 16.170 1.00 90.00 89 SER A O 1
ATOM 721 N N . ILE A 1 90 ? -5.745 15.415 14.535 1.00 88.44 90 ILE A N 1
ATOM 722 C CA . ILE A 1 90 ? -4.553 15.836 15.288 1.00 88.44 90 ILE A CA 1
ATOM 723 C C . ILE A 1 90 ? -4.400 17.360 15.223 1.00 88.44 90 ILE A C 1
ATOM 725 O O . ILE A 1 90 ? -4.195 18.000 16.256 1.00 88.44 90 ILE A O 1
ATOM 729 N N . LEU A 1 91 ? -4.570 17.956 14.040 1.00 86.56 91 LEU A N 1
ATOM 730 C CA . LEU A 1 91 ? -4.531 19.405 13.847 1.00 86.56 91 LEU A CA 1
ATOM 731 C C . LEU A 1 91 ? -5.653 20.107 14.625 1.00 86.56 91 LEU A C 1
ATOM 733 O O . LEU A 1 91 ? -5.370 21.083 15.310 1.00 86.56 91 LEU A O 1
ATOM 737 N N . SER A 1 92 ? -6.878 19.570 14.639 1.00 84.06 92 SER A N 1
ATOM 738 C CA . SER A 1 92 ? -8.031 20.137 15.361 1.00 84.06 92 SER A CA 1
ATOM 739 C C . SER A 1 92 ? -7.935 20.058 16.892 1.00 84.06 92 SER A C 1
ATOM 741 O O . SER A 1 92 ? -8.754 20.654 17.591 1.00 84.06 92 SER A O 1
ATOM 743 N N . LYS A 1 93 ? -6.957 19.311 17.426 1.00 82.00 93 LYS A N 1
ATOM 744 C CA . LYS A 1 93 ? -6.588 19.307 18.857 1.00 82.00 93 LYS A CA 1
ATOM 745 C C . LYS A 1 93 ? -5.545 20.371 19.194 1.00 82.00 93 LYS A C 1
ATOM 747 O O . LYS A 1 93 ? -5.457 20.773 20.348 1.00 82.00 93 LYS A O 1
ATOM 752 N N . LYS A 1 94 ? -4.726 20.776 18.217 1.00 78.56 94 LYS A N 1
ATOM 753 C CA . LYS A 1 94 ? -3.632 21.746 18.388 1.00 78.56 94 LYS A CA 1
ATOM 754 C C . LYS A 1 94 ? -4.047 23.166 17.995 1.00 78.56 94 LYS A C 1
ATOM 756 O O . LYS A 1 94 ? -3.577 24.124 18.598 1.00 78.56 94 LYS A O 1
ATOM 761 N N . PHE A 1 95 ? -4.919 23.282 17.002 1.00 76.62 95 PHE A N 1
ATOM 762 C CA . PHE A 1 95 ? -5.443 24.525 16.459 1.00 76.62 95 PHE A CA 1
ATOM 763 C C . PHE A 1 95 ? -6.965 24.503 16.541 1.00 76.62 95 PHE A C 1
ATOM 765 O O . PHE A 1 95 ? -7.592 23.480 16.250 1.00 76.62 95 PHE A O 1
ATOM 772 N N . ASP A 1 96 ? -7.572 25.634 16.894 1.00 68.69 96 ASP A N 1
ATOM 773 C CA . ASP A 1 96 ? -9.025 25.751 16.864 1.00 68.69 96 ASP A CA 1
ATOM 774 C C . ASP A 1 96 ? -9.515 25.953 15.424 1.00 68.69 96 ASP A C 1
ATOM 776 O O . ASP A 1 96 ? -9.735 27.067 14.950 1.00 68.69 96 ASP A O 1
ATOM 780 N N . ILE A 1 97 ? -9.675 24.836 14.711 1.00 65.38 97 ILE A N 1
ATOM 781 C CA . ILE A 1 97 ? -10.139 24.813 13.320 1.00 65.38 97 ILE A CA 1
ATOM 782 C C . ILE A 1 97 ? -11.541 25.439 13.170 1.00 65.38 97 ILE A C 1
ATOM 784 O O . ILE A 1 97 ? -11.883 25.892 12.081 1.00 65.38 97 ILE A O 1
ATOM 788 N N . SER A 1 98 ? -12.337 25.561 14.242 1.00 61.81 98 SER A N 1
ATOM 789 C CA . SER A 1 98 ? -13.624 26.268 14.164 1.00 61.81 98 SER A CA 1
ATOM 790 C C . SER A 1 98 ? -13.456 27.756 13.814 1.00 61.81 98 SER A C 1
ATOM 792 O O . SER A 1 98 ? -14.273 28.312 13.080 1.00 61.81 98 SER A O 1
ATOM 794 N N . VAL A 1 99 ? -12.344 28.379 14.228 1.00 61.41 99 VAL A N 1
ATOM 795 C CA . VAL A 1 99 ? -11.993 29.763 13.870 1.00 61.41 99 VAL A CA 1
ATOM 796 C C . VAL A 1 99 ? -11.694 29.894 12.373 1.00 61.41 99 VAL A C 1
ATOM 798 O O . VAL A 1 99 ? -12.038 30.914 11.782 1.00 61.41 99 VAL A O 1
ATOM 801 N N . LEU A 1 100 ? -11.126 28.856 11.746 1.00 58.00 100 LEU A N 1
ATOM 802 C CA . LEU A 1 100 ? -10.799 28.831 10.312 1.00 58.00 100 LEU A CA 1
ATOM 803 C C . LEU A 1 100 ? -12.047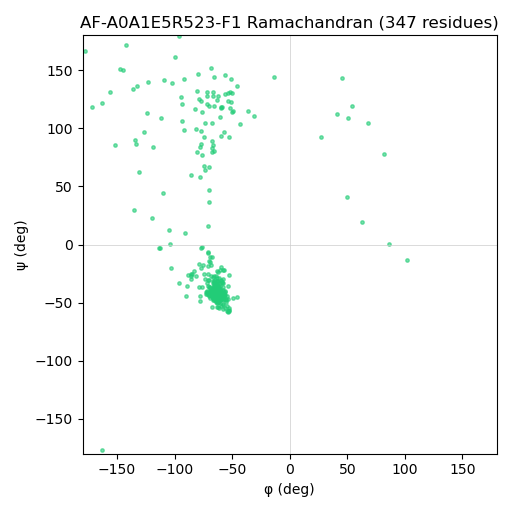 28.751 9.421 1.00 58.00 100 LEU A C 1
ATOM 805 O O . LEU A 1 100 ? -12.037 29.279 8.317 1.00 58.00 100 LEU A O 1
ATOM 809 N N . PHE A 1 101 ? -13.120 28.110 9.894 1.00 62.53 101 PHE A N 1
ATOM 810 C CA . PHE A 1 101 ? -14.398 28.072 9.175 1.00 62.53 101 PHE A CA 1
ATOM 811 C C . PHE A 1 101 ? -15.287 29.290 9.473 1.00 62.53 101 PHE A C 1
ATOM 813 O O . PHE A 1 101 ? -16.048 29.710 8.604 1.00 62.53 101 PHE A O 1
ATOM 820 N N . ASN A 1 102 ? -15.185 29.882 10.671 1.00 57.72 102 ASN A N 1
ATOM 821 C CA . ASN A 1 102 ? -15.990 31.048 11.059 1.00 57.72 102 ASN A CA 1
ATOM 822 C C . ASN A 1 102 ? -15.406 32.396 10.602 1.00 57.72 102 ASN A C 1
ATOM 824 O O . ASN A 1 102 ? -16.161 33.350 10.417 1.00 57.72 102 ASN A O 1
ATOM 828 N N . LYS A 1 103 ? -14.087 32.510 10.395 1.00 54.69 103 LYS A N 1
ATOM 829 C CA . LYS A 1 103 ? -13.485 33.681 9.743 1.00 54.69 103 LYS A CA 1
ATOM 830 C C . LYS A 1 103 ? -13.308 33.415 8.251 1.00 54.69 103 LYS A C 1
ATOM 832 O O . LYS A 1 103 ? -12.618 32.477 7.875 1.00 54.69 103 LYS A O 1
ATOM 837 N N . ARG A 1 104 ? -13.825 34.311 7.399 1.00 48.72 104 ARG A N 1
ATOM 838 C CA . ARG A 1 104 ? -13.520 34.372 5.951 1.00 48.72 104 ARG A CA 1
ATOM 839 C C . ARG A 1 104 ? -12.074 34.839 5.673 1.00 48.72 104 ARG A C 1
ATOM 841 O O . ARG A 1 104 ? -11.868 35.749 4.874 1.00 48.72 104 ARG A O 1
ATOM 848 N N . GLN A 1 105 ? -11.078 34.288 6.361 1.00 50.41 105 GLN A N 1
ATOM 849 C CA . GLN A 1 105 ? -9.678 34.527 6.006 1.00 50.41 105 GLN A CA 1
ATOM 850 C C . GLN A 1 105 ? -9.290 33.640 4.824 1.00 50.41 105 GLN A C 1
ATOM 852 O O . GLN A 1 105 ? -9.831 32.546 4.647 1.00 50.41 105 GLN A O 1
ATOM 857 N N . ASN A 1 106 ? -8.397 34.142 3.974 1.00 51.53 106 ASN A N 1
ATOM 858 C CA . ASN A 1 106 ? -7.983 33.412 2.787 1.00 51.53 106 ASN A CA 1
ATOM 859 C C . ASN A 1 106 ? -7.228 32.143 3.193 1.00 51.53 106 ASN A C 1
ATOM 861 O O . ASN A 1 106 ? -6.429 32.151 4.124 1.00 51.53 106 ASN A O 1
ATOM 865 N N . ILE A 1 107 ? -7.413 31.059 2.433 1.00 51.62 107 ILE A N 1
ATOM 866 C CA . ILE A 1 107 ? -6.640 29.813 2.604 1.00 51.62 107 ILE A CA 1
ATOM 867 C C . ILE A 1 107 ? -5.121 30.067 2.477 1.00 51.62 107 ILE A C 1
ATOM 869 O O . ILE A 1 107 ? -4.320 29.311 3.019 1.00 51.62 107 ILE A O 1
ATOM 873 N N . TYR A 1 108 ? -4.722 31.159 1.821 1.00 49.09 108 TYR A N 1
ATOM 874 C CA . TYR A 1 108 ? -3.334 31.605 1.716 1.00 49.09 108 TYR A CA 1
ATOM 875 C C . TYR A 1 108 ? -2.728 32.067 3.058 1.00 49.09 108 TYR A C 1
ATOM 877 O O . TYR A 1 108 ? -1.602 31.673 3.343 1.00 49.09 108 TYR A O 1
ATOM 885 N N . ASP A 1 109 ? -3.482 32.739 3.940 1.00 49.41 109 ASP A N 1
ATOM 886 C CA . ASP A 1 109 ? -3.050 33.089 5.314 1.00 49.41 109 ASP A CA 1
ATOM 887 C C . ASP A 1 109 ? -2.724 31.827 6.152 1.00 49.41 109 ASP A C 1
ATOM 889 O O . ASP A 1 109 ? -2.010 31.867 7.151 1.00 49.41 109 ASP A O 1
ATOM 893 N N . LEU A 1 110 ? -3.278 30.681 5.746 1.00 44.03 110 LEU A N 1
ATOM 894 C CA . LEU A 1 110 ? -3.095 29.355 6.343 1.00 44.03 110 LEU A CA 1
ATOM 895 C C . LEU A 1 110 ? -1.852 28.635 5.788 1.00 44.03 110 LEU A C 1
ATOM 897 O O . LEU A 1 110 ? -1.278 27.773 6.457 1.00 44.03 110 LEU A O 1
ATOM 901 N N . LEU A 1 111 ? -1.444 28.987 4.564 1.00 46.00 111 LEU A N 1
ATOM 902 C CA . LEU A 1 111 ? -0.204 28.545 3.924 1.00 46.00 111 LEU A CA 1
ATOM 903 C C . LEU A 1 111 ? 0.995 29.396 4.369 1.00 46.00 111 LEU A C 1
ATOM 905 O O . LEU A 1 111 ? 2.103 28.870 4.425 1.00 46.00 111 LEU A O 1
ATOM 909 N N . GLU A 1 112 ? 0.760 30.626 4.840 1.00 41.50 112 GLU A N 1
ATOM 910 C CA . GLU A 1 112 ? 1.666 31.377 5.727 1.00 41.50 112 GLU A CA 1
ATOM 911 C C . GLU A 1 112 ? 1.737 30.787 7.155 1.00 41.50 112 GLU A C 1
ATOM 913 O O . GLU A 1 112 ? 1.910 31.490 8.153 1.00 41.50 112 GLU A O 1
ATOM 918 N N . CYS A 1 113 ? 1.692 29.455 7.277 1.00 40.66 113 CYS A N 1
ATOM 919 C CA . CYS A 1 113 ? 2.292 28.810 8.438 1.00 40.66 113 CYS A CA 1
ATOM 920 C C . CYS A 1 113 ? 3.754 29.285 8.536 1.00 40.66 113 CYS A C 1
ATOM 922 O O . CYS A 1 113 ? 4.469 29.190 7.532 1.00 40.66 113 CYS A O 1
ATOM 924 N N . PRO A 1 114 ? 4.230 29.751 9.712 1.00 37.25 114 PRO A N 1
ATOM 925 C CA . PRO A 1 114 ? 5.626 30.140 9.881 1.00 37.25 114 PRO A CA 1
ATOM 926 C C . PRO A 1 114 ? 6.487 28.963 9.441 1.00 37.25 114 PRO A C 1
ATOM 928 O O . PRO A 1 114 ? 6.260 27.844 9.910 1.00 37.25 114 PRO A O 1
ATOM 931 N N . SER A 1 115 ? 7.369 29.236 8.473 1.00 35.97 115 SER A N 1
ATOM 932 C CA . SER A 1 115 ? 7.951 28.259 7.549 1.00 35.97 115 SER A CA 1
ATOM 933 C C . SER A 1 115 ? 8.100 26.878 8.176 1.00 35.97 115 SER A C 1
ATOM 935 O O . SER A 1 115 ? 8.916 26.670 9.076 1.00 35.97 115 SER A O 1
ATOM 937 N N . PHE A 1 116 ? 7.289 25.926 7.697 1.00 40.84 116 PHE A N 1
ATOM 938 C CA . PHE A 1 116 ? 7.278 24.548 8.184 1.00 40.84 116 PHE A CA 1
ATOM 939 C C . PHE A 1 116 ? 8.531 23.819 7.670 1.00 40.84 116 PHE A C 1
ATOM 941 O O . PHE A 1 116 ? 8.455 22.873 6.888 1.00 40.84 116 PHE A O 1
ATOM 948 N N . SER A 1 117 ? 9.706 24.280 8.116 1.00 37.91 117 SER A N 1
ATOM 949 C CA . SER A 1 117 ? 10.990 23.596 8.027 1.00 37.91 117 SER A CA 1
ATOM 950 C C . SER A 1 117 ? 10.958 22.403 8.979 1.00 37.91 117 SER A C 1
ATOM 952 O O . SER A 1 117 ? 11.653 22.322 9.991 1.00 37.91 117 SER A O 1
ATOM 954 N N . PHE A 1 118 ? 10.094 21.448 8.636 1.00 39.75 118 PHE A N 1
ATOM 955 C CA . PHE A 1 118 ? 10.170 20.091 9.131 1.00 39.75 118 PHE A CA 1
ATOM 956 C C . PHE A 1 118 ? 11.435 19.474 8.544 1.00 39.75 118 PHE A C 1
ATOM 958 O O . PHE A 1 118 ? 11.404 18.779 7.534 1.00 39.75 118 PHE A O 1
ATOM 965 N N . ASP A 1 119 ? 12.561 19.804 9.165 1.00 43.78 119 ASP A N 1
ATOM 966 C CA . ASP A 1 119 ? 13.805 19.080 9.019 1.00 43.78 119 ASP A CA 1
ATOM 967 C C . ASP A 1 119 ? 13.640 17.770 9.811 1.00 43.78 119 ASP A C 1
ATOM 969 O O . ASP A 1 119 ? 13.644 17.794 11.052 1.00 43.78 119 ASP A O 1
ATOM 973 N N . PRO A 1 120 ? 13.431 16.624 9.131 1.00 42.09 120 PRO A N 1
ATOM 974 C CA . PRO A 1 120 ? 13.174 15.363 9.812 1.00 42.09 120 PRO A CA 1
ATOM 975 C C . PRO A 1 120 ? 14.375 14.936 10.661 1.00 42.09 120 PRO A C 1
ATOM 977 O O . PRO A 1 120 ? 14.186 14.316 11.704 1.00 42.09 120 PRO A O 1
ATOM 980 N N . PHE A 1 121 ? 15.599 15.314 10.280 1.00 42.94 121 PHE A N 1
ATOM 981 C CA . PHE A 1 121 ? 16.800 14.996 11.045 1.00 42.94 121 PHE A CA 1
ATOM 982 C C . PHE A 1 121 ? 16.865 15.827 12.327 1.00 42.94 121 PHE A C 1
ATOM 984 O O . PHE A 1 121 ? 17.132 15.285 13.400 1.00 42.94 121 PHE A O 1
ATOM 991 N N . LYS A 1 122 ? 16.514 17.116 12.266 1.00 46.12 122 LYS A N 1
ATOM 992 C CA . LYS A 1 122 ? 16.449 17.977 13.458 1.00 46.12 122 LYS A CA 1
ATOM 993 C C . LYS A 1 122 ? 15.342 17.558 14.434 1.00 46.12 122 LYS A C 1
ATOM 995 O O . LYS A 1 122 ? 15.521 17.689 15.641 1.00 46.12 122 LYS A O 1
ATOM 1000 N N . ALA A 1 123 ? 14.238 16.997 13.935 1.00 49.72 123 ALA A N 1
ATOM 1001 C CA . ALA A 1 123 ? 13.166 16.433 14.762 1.00 49.72 123 ALA A CA 1
ATOM 1002 C C . ALA A 1 123 ? 13.521 15.079 15.416 1.00 49.72 123 ALA A C 1
ATOM 1004 O O . ALA A 1 123 ? 12.945 14.742 16.450 1.00 49.72 123 ALA A O 1
ATOM 1005 N N . ILE A 1 124 ? 14.448 14.310 14.830 1.00 47.44 124 ILE A N 1
ATOM 1006 C CA . ILE A 1 124 ? 14.905 13.007 15.350 1.00 47.44 124 ILE A CA 1
ATOM 1007 C C . ILE A 1 124 ? 16.099 13.161 16.310 1.00 47.44 124 ILE A C 1
ATOM 1009 O O . ILE A 1 124 ? 16.175 12.439 17.301 1.00 47.44 124 ILE A O 1
ATOM 1013 N N . TYR A 1 125 ? 17.008 14.109 16.050 1.00 45.00 125 TYR A N 1
ATOM 1014 C CA . TYR A 1 125 ? 18.279 14.253 16.781 1.00 45.00 125 TYR A CA 1
ATOM 1015 C C . TYR A 1 125 ? 18.409 15.538 17.621 1.00 45.00 125 TYR A C 1
ATOM 1017 O O . TYR A 1 125 ? 19.410 15.717 18.314 1.00 45.00 125 TYR A O 1
ATOM 1025 N N . GLY A 1 126 ? 17.429 16.445 17.585 1.00 46.09 126 GLY A N 1
ATOM 1026 C CA . GLY A 1 126 ? 17.472 17.704 18.332 1.00 46.09 126 GLY A CA 1
ATOM 1027 C C . GLY A 1 126 ? 17.291 17.519 19.850 1.00 46.09 126 GLY A C 1
ATOM 1028 O O . GLY A 1 126 ? 16.229 17.065 20.273 1.00 46.09 126 GLY A O 1
ATOM 1029 N N . PRO A 1 127 ? 18.250 17.939 20.703 1.00 40.34 127 PRO A N 1
ATOM 1030 C CA . PRO A 1 127 ? 18.098 17.905 22.163 1.00 40.34 127 PRO A CA 1
ATOM 1031 C C . PRO A 1 127 ? 17.203 19.036 22.702 1.00 40.34 127 PRO A C 1
ATOM 1033 O O . PRO A 1 127 ? 16.955 19.121 23.909 1.00 40.34 127 PRO A O 1
ATOM 1036 N N . GLU A 1 128 ? 16.724 19.931 21.832 1.00 45.47 128 GLU A N 1
ATOM 1037 C CA . GLU A 1 128 ? 15.820 21.003 22.221 1.00 45.47 128 GLU A CA 1
ATOM 1038 C C . GLU A 1 128 ? 14.472 20.429 22.648 1.00 45.47 128 GLU A C 1
ATOM 1040 O O . GLU A 1 128 ? 13.626 20.039 21.841 1.00 45.47 128 GLU A O 1
ATOM 1045 N N . LYS A 1 129 ? 14.267 20.435 23.968 1.00 44.53 129 LYS A N 1
ATOM 1046 C CA . LYS A 1 129 ? 12.966 20.274 24.613 1.00 44.53 129 LYS A CA 1
ATOM 1047 C C . LYS A 1 129 ? 12.008 21.292 24.010 1.00 44.53 129 LYS A C 1
ATOM 1049 O O . LYS A 1 129 ? 11.918 22.419 24.500 1.00 44.53 129 LYS A O 1
ATOM 1054 N N . SER A 1 130 ? 11.279 20.885 22.971 1.00 41.84 130 SER A N 1
ATOM 1055 C CA . SER A 1 130 ? 10.168 21.668 22.452 1.00 41.84 130 SER A CA 1
ATOM 1056 C C . SER A 1 130 ? 9.286 22.028 23.644 1.00 41.84 130 SER A C 1
ATOM 1058 O O . SER A 1 130 ? 8.731 21.161 24.326 1.00 41.84 130 SER A O 1
ATOM 1060 N N . ARG A 1 131 ? 9.219 23.328 23.962 1.00 36.50 131 ARG A N 1
ATOM 1061 C CA . ARG A 1 131 ? 8.243 23.851 24.912 1.00 36.50 131 ARG A CA 1
ATOM 1062 C C . ARG A 1 131 ? 6.894 23.650 24.243 1.00 36.50 131 ARG A C 1
ATOM 1064 O O . ARG A 1 131 ? 6.390 24.535 23.559 1.00 36.50 131 ARG A O 1
ATOM 1071 N N . ILE A 1 132 ? 6.335 22.455 24.425 1.00 38.12 132 ILE A N 1
ATOM 1072 C CA . ILE A 1 132 ? 4.932 22.168 24.184 1.00 38.12 132 ILE A CA 1
ATOM 1073 C C . ILE A 1 132 ? 4.202 23.109 25.130 1.00 38.12 132 ILE A C 1
ATOM 1075 O O . ILE A 1 132 ? 4.043 22.824 26.320 1.00 38.12 132 ILE A O 1
ATOM 1079 N N . ILE A 1 133 ? 3.838 24.275 24.596 1.00 35.84 133 ILE A N 1
ATOM 1080 C CA . ILE A 1 133 ? 2.911 25.200 25.224 1.00 35.84 133 ILE A CA 1
ATOM 1081 C C . ILE A 1 133 ? 1.723 24.326 25.598 1.00 35.84 133 ILE A C 1
ATOM 1083 O O . ILE A 1 133 ? 1.101 23.718 24.722 1.00 35.84 133 ILE A O 1
ATOM 1087 N N . LYS A 1 134 ? 1.480 24.184 26.904 1.00 36.84 134 LYS A N 1
ATOM 1088 C CA . LYS A 1 134 ? 0.324 23.460 27.422 1.00 36.84 134 LYS A CA 1
ATOM 1089 C C . LYS A 1 134 ? -0.903 24.273 27.035 1.00 36.84 134 LYS A C 1
ATOM 1091 O O . LYS A 1 134 ? -1.385 25.077 27.827 1.00 36.84 134 LYS A O 1
ATOM 1096 N N . ALA A 1 135 ? -1.369 24.079 25.803 1.00 39.44 135 ALA A N 1
ATOM 1097 C CA . ALA A 1 135 ? -2.692 24.491 25.396 1.00 39.44 135 ALA A CA 1
ATOM 1098 C C . ALA A 1 135 ? -3.650 23.918 26.440 1.00 39.44 135 ALA A C 1
ATOM 1100 O O . ALA A 1 135 ? -3.634 22.714 26.722 1.00 39.44 135 ALA A O 1
ATOM 1101 N N . THR A 1 136 ? -4.413 24.803 27.073 1.00 38.56 136 THR A N 1
ATOM 1102 C CA . THR A 1 136 ? -5.500 24.410 27.959 1.00 38.56 136 THR A CA 1
ATOM 1103 C C . THR A 1 136 ? -6.387 23.408 27.218 1.00 38.56 136 THR A C 1
ATOM 1105 O O . THR A 1 136 ? -6.559 23.542 26.004 1.00 38.56 136 THR A O 1
ATOM 1108 N N . PRO A 1 137 ? -6.919 22.372 27.891 1.00 42.75 137 PRO A N 1
ATOM 1109 C CA . PRO A 1 137 ? -7.748 21.374 27.232 1.00 42.75 137 PRO A CA 1
ATOM 1110 C C . PRO A 1 137 ? -9.061 22.022 26.783 1.00 42.75 137 PRO A C 1
ATOM 1112 O O . PRO A 1 137 ? -10.045 22.049 27.522 1.00 42.75 137 PRO A O 1
ATOM 1115 N N . ILE A 1 138 ? -9.063 22.563 25.561 1.00 47.34 138 ILE A N 1
ATOM 1116 C CA . ILE A 1 138 ? -10.255 23.087 24.907 1.00 47.34 138 ILE A CA 1
ATOM 1117 C C . ILE A 1 138 ? -11.246 21.928 24.822 1.00 47.34 138 ILE A C 1
ATOM 1119 O O . ILE A 1 138 ? -10.966 20.879 24.233 1.00 47.34 138 ILE A O 1
ATOM 1123 N N . ARG A 1 139 ? -12.384 22.135 25.492 1.00 50.78 139 ARG A N 1
ATOM 1124 C CA . ARG A 1 139 ? -13.556 21.257 25.565 1.00 50.78 139 ARG A CA 1
ATOM 1125 C C . ARG A 1 139 ? -13.762 20.578 24.212 1.00 50.78 139 ARG A C 1
ATOM 1127 O O . ARG A 1 139 ? -13.988 21.271 23.230 1.00 50.78 139 ARG A O 1
ATOM 1134 N N . SER A 1 140 ? -13.617 19.251 24.166 1.00 56.06 140 SER A N 1
ATOM 1135 C CA . SER A 1 140 ? -13.325 18.496 22.938 1.00 56.06 140 SER A CA 1
ATOM 1136 C C . SER A 1 140 ? -14.150 18.950 21.729 1.00 56.06 140 SER A C 1
ATOM 1138 O O . SER A 1 140 ? -15.327 18.600 21.629 1.00 56.06 140 SER A O 1
ATOM 1140 N N . ASN A 1 141 ? -13.517 19.703 20.823 1.00 67.62 141 ASN A N 1
ATOM 1141 C CA . ASN A 1 141 ? -14.166 20.267 19.643 1.00 67.62 141 ASN A CA 1
ATOM 1142 C C . ASN A 1 141 ? -14.953 19.187 18.886 1.00 67.62 141 ASN A C 1
ATOM 1144 O O . ASN A 1 141 ? -14.399 18.136 18.554 1.00 67.62 141 ASN A O 1
ATOM 1148 N N . THR A 1 142 ? -16.219 19.462 18.559 1.00 80.00 142 THR A N 1
ATOM 1149 C CA . THR A 1 142 ? -17.102 18.536 17.826 1.00 80.00 142 THR A CA 1
ATOM 1150 C C . THR A 1 142 ? -16.463 18.064 16.515 1.00 80.00 142 THR A C 1
ATOM 1152 O O . THR A 1 142 ? -16.560 16.892 16.164 1.00 80.00 142 THR A O 1
ATOM 1155 N N . LEU A 1 143 ? -15.704 18.943 15.845 1.00 82.06 143 LEU A N 1
ATOM 1156 C CA . LEU A 1 143 ? -14.899 18.621 14.659 1.00 82.06 143 LEU A CA 1
ATOM 1157 C C . LEU A 1 143 ? -13.826 17.551 14.924 1.00 82.06 143 LEU A C 1
ATOM 1159 O O . LEU A 1 143 ? -13.633 16.654 14.111 1.00 82.06 143 LEU A O 1
ATOM 1163 N N . THR A 1 144 ? -13.149 17.600 16.073 1.00 87.12 144 THR A N 1
ATOM 1164 C CA . THR A 1 144 ? -12.135 16.607 16.461 1.00 87.12 144 THR A CA 1
ATOM 1165 C C . THR A 1 144 ? -12.740 15.218 16.617 1.00 87.12 144 THR A C 1
ATOM 1167 O O . THR A 1 144 ? -12.137 14.236 16.172 1.00 87.12 144 THR A O 1
ATOM 1170 N N . GLN A 1 145 ? -13.917 15.145 17.249 1.00 86.75 145 GLN A N 1
ATOM 1171 C CA . GLN A 1 145 ? -14.676 13.905 17.399 1.00 86.75 145 GLN A CA 1
ATOM 1172 C C . GLN A 1 145 ? -15.175 13.414 16.036 1.00 86.75 145 GLN A C 1
ATOM 1174 O O . GLN A 1 145 ? -14.943 12.259 15.701 1.00 86.75 145 GLN A O 1
ATOM 1179 N N . PHE A 1 146 ? -15.742 14.303 15.212 1.00 88.88 146 PHE A N 1
ATOM 1180 C CA . PHE A 1 146 ? -16.173 13.996 13.847 1.00 88.88 146 PHE A CA 1
ATOM 1181 C C . PHE A 1 146 ? -15.044 13.390 13.001 1.00 88.88 146 PHE A C 1
ATOM 1183 O O . PHE A 1 146 ? -15.211 12.294 12.472 1.00 88.88 146 PHE A O 1
ATOM 1190 N N . PHE A 1 147 ? -13.875 14.037 12.918 1.00 91.12 147 PHE A N 1
ATOM 1191 C CA . PHE A 1 147 ? -12.748 13.519 12.133 1.00 91.12 147 PHE A CA 1
ATOM 1192 C C . PHE A 1 147 ? -12.228 12.176 12.667 1.00 91.12 147 PHE A C 1
ATOM 1194 O O . PHE A 1 147 ? -11.927 11.284 11.877 1.00 91.12 147 PHE A O 1
ATOM 1201 N N . ALA A 1 148 ? -12.170 11.992 13.992 1.00 89.81 148 ALA A N 1
ATOM 1202 C CA . ALA A 1 148 ? -11.778 10.713 14.587 1.00 89.81 148 ALA A CA 1
ATOM 1203 C C . ALA A 1 148 ? -12.785 9.592 14.263 1.00 89.81 148 ALA A C 1
ATOM 1205 O O . ALA A 1 148 ? -12.387 8.503 13.850 1.00 89.81 148 ALA A O 1
ATOM 1206 N N . SER A 1 149 ? -14.087 9.865 14.392 1.00 88.00 149 SER A N 1
ATOM 1207 C CA . SER A 1 149 ? -15.154 8.917 14.058 1.00 88.00 149 SER A CA 1
ATOM 1208 C C . SER A 1 149 ? -15.191 8.597 12.563 1.00 88.00 149 SER A C 1
ATOM 1210 O O . SER A 1 149 ? -15.320 7.430 12.201 1.00 88.00 149 SER A O 1
ATOM 1212 N N . ALA A 1 150 ? -15.009 9.592 11.691 1.00 89.62 150 ALA A N 1
ATOM 1213 C CA . ALA A 1 150 ? -14.935 9.397 10.247 1.00 89.62 150 ALA A CA 1
ATOM 1214 C C . ALA A 1 150 ? -13.717 8.543 9.855 1.00 89.62 150 ALA A C 1
ATOM 1216 O O . ALA A 1 150 ? -13.858 7.585 9.098 1.00 89.62 150 ALA A O 1
ATOM 1217 N N . ALA A 1 151 ? -12.535 8.811 10.425 1.00 91.81 151 ALA A N 1
ATOM 1218 C CA . ALA A 1 151 ? -11.351 7.973 10.228 1.00 91.81 151 ALA A CA 1
ATOM 1219 C C . ALA A 1 151 ? -11.583 6.522 10.692 1.00 91.81 151 ALA A C 1
ATOM 1221 O O . ALA A 1 151 ? -11.214 5.583 9.985 1.00 91.81 151 ALA A O 1
ATOM 1222 N N . GLN A 1 152 ? -12.245 6.321 11.838 1.00 90.19 152 GLN A N 1
ATOM 1223 C CA . GLN A 1 152 ? -12.587 4.992 12.351 1.00 90.19 152 GLN A CA 1
ATOM 1224 C C . GLN A 1 152 ? -13.587 4.251 11.447 1.00 90.19 152 GLN A C 1
ATOM 1226 O O . GLN A 1 152 ? -13.374 3.077 11.144 1.00 90.19 152 GLN A O 1
ATOM 1231 N N . GLN A 1 153 ? -14.649 4.921 10.988 1.00 90.94 153 GLN A N 1
ATOM 1232 C CA . GLN A 1 153 ? -15.653 4.347 10.083 1.00 90.94 153 GLN A CA 1
ATOM 1233 C C . GLN A 1 153 ? -15.052 3.988 8.720 1.00 90.94 153 GLN A C 1
ATOM 1235 O O . GLN A 1 153 ? -15.298 2.898 8.209 1.00 90.94 153 GLN A O 1
ATOM 1240 N N . ILE A 1 154 ? -14.205 4.855 8.156 1.00 91.25 154 ILE A N 1
ATOM 1241 C CA . ILE A 1 154 ? -13.482 4.572 6.910 1.00 91.25 154 ILE A CA 1
ATOM 1242 C C . ILE A 1 154 ? -12.473 3.439 7.119 1.00 91.25 154 ILE A C 1
ATOM 1244 O O . ILE A 1 154 ? -12.338 2.574 6.258 1.00 91.25 154 ILE A O 1
ATOM 1248 N N . GLY A 1 155 ? -11.811 3.385 8.278 1.00 89.06 155 GLY A N 1
ATOM 1249 C CA . GLY A 1 155 ? -11.016 2.235 8.697 1.00 89.06 155 GLY A CA 1
ATOM 1250 C C . GLY A 1 155 ? -11.834 0.946 8.633 1.00 89.06 155 GLY A C 1
ATOM 1251 O O . GLY A 1 155 ? -11.472 0.041 7.892 1.00 89.06 155 GLY A O 1
ATOM 1252 N N . PHE A 1 156 ? -12.974 0.884 9.321 1.00 89.69 156 PHE A N 1
ATOM 1253 C CA . PHE A 1 156 ? -13.873 -0.275 9.300 1.00 89.69 156 PHE A CA 1
ATOM 1254 C C . PHE A 1 156 ? -14.337 -0.651 7.879 1.00 89.69 156 PHE A C 1
ATOM 1256 O O . PHE A 1 156 ? -14.265 -1.820 7.503 1.00 89.69 156 PHE A O 1
ATOM 1263 N N . PHE A 1 157 ? -14.712 0.336 7.058 1.00 92.31 157 PHE A N 1
ATOM 1264 C CA . PHE A 1 157 ? -15.069 0.131 5.651 1.00 92.31 157 PHE A CA 1
ATOM 1265 C C . PHE A 1 157 ? -13.939 -0.541 4.853 1.00 92.31 157 PHE A C 1
ATOM 1267 O O . PHE A 1 157 ? -14.202 -1.477 4.100 1.00 92.31 157 PHE A O 1
ATOM 1274 N N . ARG A 1 158 ? -12.674 -0.152 5.058 1.00 92.94 158 ARG A N 1
ATOM 1275 C CA . ARG A 1 158 ? -11.527 -0.796 4.389 1.00 92.94 158 ARG A CA 1
ATOM 1276 C C . ARG A 1 158 ? -11.368 -2.269 4.753 1.00 92.94 158 ARG A C 1
ATOM 1278 O O . ARG A 1 158 ? -11.118 -3.061 3.854 1.00 92.94 158 ARG A O 1
ATOM 1285 N N . HIS A 1 159 ? -11.564 -2.641 6.021 1.00 91.19 159 HIS A N 1
ATOM 1286 C CA . HIS A 1 159 ? -11.583 -4.058 6.410 1.00 91.19 159 HIS A CA 1
ATOM 1287 C C . HIS A 1 159 ? -12.751 -4.789 5.720 1.00 91.19 159 HIS A C 1
ATOM 1289 O O . HIS A 1 159 ? -12.548 -5.850 5.143 1.00 91.19 159 HIS A O 1
ATOM 1295 N N . SER A 1 160 ? -13.946 -4.186 5.645 1.00 90.94 160 SER A N 1
ATOM 1296 C CA . SER A 1 160 ? -15.087 -4.804 4.942 1.00 90.94 160 SER A CA 1
ATOM 1297 C C . SER A 1 160 ? -14.877 -4.994 3.428 1.00 90.94 160 SER A C 1
ATOM 1299 O O . SER A 1 160 ? -15.444 -5.916 2.855 1.00 90.94 160 SER A O 1
ATOM 1301 N N . LEU A 1 161 ? -14.038 -4.173 2.778 1.00 89.56 161 LEU A N 1
ATOM 1302 C CA . LEU A 1 161 ? -13.644 -4.355 1.369 1.00 89.56 161 LEU A CA 1
ATOM 1303 C C . LEU A 1 161 ? -12.628 -5.489 1.152 1.00 89.56 161 LEU A C 1
ATOM 1305 O O . LEU A 1 161 ? -12.432 -5.906 0.011 1.00 89.56 161 LEU A O 1
ATOM 1309 N N . ARG A 1 162 ? -11.945 -5.924 2.215 1.00 90.25 162 ARG A N 1
ATOM 1310 C CA . ARG A 1 162 ? -10.912 -6.974 2.204 1.00 90.25 162 ARG A CA 1
ATOM 1311 C C . ARG A 1 162 ? -11.424 -8.308 2.742 1.00 90.25 162 ARG A C 1
ATOM 1313 O O . ARG A 1 162 ? -10.836 -9.348 2.456 1.00 90.25 162 ARG A O 1
ATOM 1320 N N . PHE A 1 163 ? -12.511 -8.260 3.508 1.00 93.69 163 PHE A N 1
ATOM 1321 C CA . PHE A 1 163 ? -13.057 -9.411 4.201 1.00 93.69 163 PHE A CA 1
ATOM 1322 C C . PHE A 1 163 ? -13.369 -10.566 3.240 1.00 93.69 163 PHE A C 1
ATOM 1324 O O . PHE A 1 163 ? -14.041 -10.379 2.223 1.00 93.69 163 PHE A O 1
ATOM 1331 N N . GLY A 1 164 ? -12.892 -11.764 3.574 1.00 91.38 164 GLY A N 1
ATOM 1332 C CA . GLY A 1 164 ? -13.110 -12.983 2.796 1.00 91.38 164 GLY A CA 1
ATOM 1333 C C . GLY A 1 164 ? -12.105 -13.234 1.666 1.00 91.38 164 GLY A C 1
ATOM 1334 O O . GLY A 1 164 ? -12.204 -14.272 1.009 1.00 91.38 164 GLY A O 1
ATOM 1335 N N . LEU A 1 165 ? -11.097 -12.371 1.451 1.00 90.62 165 LEU A N 1
ATOM 1336 C CA . LEU A 1 165 ? -9.985 -12.697 0.538 1.00 90.62 165 LEU A CA 1
ATOM 1337 C C . LEU A 1 165 ? -9.180 -13.925 1.007 1.00 90.62 165 LEU A C 1
ATOM 1339 O O . LEU A 1 165 ? -8.571 -14.605 0.178 1.00 90.62 165 LEU A O 1
ATOM 1343 N N . SER A 1 166 ? -9.210 -14.256 2.304 1.00 93.56 166 SER A N 1
ATOM 1344 C CA . SER A 1 166 ? -8.544 -15.447 2.850 1.00 93.56 166 SER A CA 1
ATOM 1345 C C . SER A 1 166 ? -9.010 -16.737 2.169 1.00 93.56 166 SER A C 1
ATOM 1347 O O . SER A 1 166 ? -8.179 -17.583 1.839 1.00 93.56 166 SER A O 1
ATOM 1349 N N . TYR A 1 167 ? -10.310 -16.867 1.880 1.00 94.81 167 TYR A N 1
ATOM 1350 C CA . TYR A 1 167 ? -10.885 -18.034 1.212 1.00 94.81 167 TYR A CA 1
ATOM 1351 C C . TYR A 1 167 ? -10.331 -18.204 -0.208 1.00 94.81 167 TYR A C 1
ATOM 1353 O O . TYR A 1 167 ? -9.832 -19.275 -0.556 1.00 94.81 167 TYR A O 1
ATOM 1361 N N . PHE A 1 168 ? -10.359 -17.140 -1.014 1.00 93.94 168 PHE A N 1
ATOM 1362 C CA . PHE A 1 168 ? -9.895 -17.185 -2.402 1.00 93.94 168 PHE A CA 1
ATOM 1363 C C . PHE A 1 168 ? -8.393 -17.477 -2.491 1.00 93.94 168 PHE A C 1
ATOM 1365 O O . PHE A 1 168 ? -7.990 -18.374 -3.237 1.00 93.94 168 PHE A O 1
ATOM 1372 N N . ASN A 1 169 ? -7.576 -16.810 -1.669 1.00 92.44 169 ASN A N 1
ATOM 1373 C CA . ASN A 1 169 ? -6.137 -17.068 -1.622 1.00 92.44 169 ASN A CA 1
ATOM 1374 C C . ASN A 1 169 ? -5.834 -18.487 -1.099 1.00 92.44 169 ASN A C 1
ATOM 1376 O O . ASN A 1 169 ? -4.918 -19.133 -1.602 1.00 92.44 169 ASN A O 1
ATOM 1380 N N . SER A 1 170 ? -6.627 -19.022 -0.159 1.00 94.88 170 SER A N 1
ATOM 1381 C CA . SER A 1 170 ? -6.476 -20.407 0.327 1.00 94.88 170 SER A CA 1
ATOM 1382 C C . SER A 1 170 ? -6.775 -21.438 -0.762 1.00 94.88 170 SER A C 1
ATOM 1384 O O . SER A 1 170 ? -6.051 -22.424 -0.896 1.00 94.88 170 SER A O 1
ATOM 1386 N N . VAL A 1 171 ? -7.810 -21.207 -1.580 1.00 95.62 171 VAL A N 1
ATOM 1387 C CA . VAL A 1 171 ? -8.128 -22.056 -2.742 1.00 95.62 171 VAL A CA 1
ATOM 1388 C C . VAL A 1 171 ? -7.021 -21.971 -3.799 1.00 95.62 171 VAL A C 1
ATOM 1390 O O . VAL A 1 171 ? -6.630 -22.996 -4.357 1.00 95.62 171 VAL A O 1
ATOM 1393 N N . GLN A 1 172 ? -6.470 -20.779 -4.051 1.00 93.62 172 GLN A N 1
ATOM 1394 C CA . GLN A 1 172 ? -5.328 -20.604 -4.954 1.00 93.62 172 GLN A CA 1
ATOM 1395 C C . GLN A 1 172 ? -4.092 -21.367 -4.456 1.00 93.62 172 GLN A C 1
ATOM 1397 O O . GLN A 1 172 ? -3.497 -22.118 -5.230 1.00 93.62 172 GLN A O 1
ATOM 1402 N N . LEU A 1 173 ? -3.751 -21.237 -3.170 1.00 93.50 173 LEU A N 1
ATOM 1403 C CA . LEU A 1 173 ? -2.624 -21.931 -2.545 1.00 93.50 173 LEU A CA 1
ATOM 1404 C C . LEU A 1 173 ? -2.806 -23.449 -2.607 1.00 93.50 173 LEU A C 1
ATOM 1406 O O . LEU A 1 173 ? -1.900 -24.164 -3.028 1.00 93.50 173 LEU A O 1
ATOM 1410 N N . TYR A 1 174 ? -3.997 -23.950 -2.270 1.00 93.06 174 TYR A N 1
ATOM 1411 C CA . TYR A 1 174 ? -4.319 -25.371 -2.393 1.00 93.06 174 TYR A CA 1
ATOM 1412 C C . TYR A 1 174 ? -4.120 -25.882 -3.828 1.00 93.06 174 TYR A C 1
ATOM 1414 O O . TYR A 1 174 ? -3.524 -26.940 -4.025 1.00 93.06 174 TYR A O 1
ATOM 1422 N N . ASN A 1 175 ? -4.562 -25.125 -4.837 1.00 92.62 175 ASN A N 1
ATOM 1423 C CA . ASN A 1 175 ? -4.390 -25.499 -6.241 1.00 92.62 175 ASN A CA 1
ATOM 1424 C C . ASN A 1 175 ? -2.916 -25.480 -6.684 1.00 92.62 175 ASN A C 1
ATOM 1426 O O . ASN A 1 175 ? -2.499 -26.388 -7.405 1.00 92.62 175 ASN A O 1
ATOM 1430 N N . GLN A 1 176 ? -2.119 -24.503 -6.236 1.00 90.50 176 GLN A N 1
ATOM 1431 C CA . GLN A 1 176 ? -0.675 -24.453 -6.503 1.00 90.50 176 GLN A CA 1
ATOM 1432 C C . GLN A 1 176 ? 0.059 -25.638 -5.863 1.00 90.50 176 GLN A C 1
ATOM 1434 O O . GLN A 1 176 ? 0.787 -26.352 -6.552 1.00 90.50 176 GLN A O 1
ATOM 1439 N N . LEU A 1 177 ? -0.196 -25.920 -4.581 1.00 88.62 177 LEU A N 1
ATOM 1440 C CA . LEU A 1 177 ? 0.397 -27.061 -3.879 1.00 88.62 177 LEU A CA 1
ATOM 1441 C C . LEU A 1 177 ? -0.038 -28.400 -4.498 1.00 88.62 177 LEU A C 1
ATOM 1443 O O . LEU A 1 177 ? 0.788 -29.292 -4.669 1.00 88.62 177 LEU A O 1
ATOM 1447 N N . LYS A 1 178 ? -1.303 -28.531 -4.921 1.00 89.31 178 LYS A N 1
ATOM 1448 C CA . LYS A 1 178 ? -1.828 -29.724 -5.609 1.00 89.31 178 LYS A CA 1
ATOM 1449 C C . LYS A 1 178 ? -1.221 -29.957 -6.994 1.00 89.31 178 LYS A C 1
ATOM 1451 O O . LYS A 1 178 ? -1.153 -31.104 -7.432 1.00 89.31 178 LYS A O 1
ATOM 1456 N N . ALA A 1 179 ? -0.778 -28.907 -7.684 1.00 88.56 179 ALA A N 1
ATOM 1457 C CA . ALA A 1 179 ? -0.087 -29.042 -8.965 1.00 88.56 179 ALA A CA 1
ATOM 1458 C C . ALA A 1 179 ? 1.331 -29.634 -8.819 1.00 88.56 179 ALA A C 1
ATOM 1460 O O . ALA A 1 179 ? 1.888 -30.148 -9.794 1.00 88.56 179 ALA A O 1
ATOM 1461 N N . LYS A 1 180 ? 1.919 -29.601 -7.614 1.00 86.75 180 LYS A N 1
ATOM 1462 C CA . LYS A 1 180 ? 3.241 -30.175 -7.344 1.00 86.75 180 LYS A CA 1
ATOM 1463 C C . LYS A 1 180 ? 3.146 -31.690 -7.185 1.00 86.75 180 LYS A C 1
ATOM 1465 O O . LYS A 1 180 ? 2.400 -32.213 -6.364 1.00 86.75 180 LYS A O 1
ATOM 1470 N N . LYS A 1 181 ? 3.945 -32.414 -7.974 1.00 68.88 181 LYS A N 1
ATOM 1471 C CA . LYS A 1 181 ? 3.860 -33.880 -8.111 1.00 68.88 181 LYS A CA 1
ATOM 1472 C C . LYS A 1 181 ? 4.255 -34.674 -6.853 1.00 68.88 181 LYS A C 1
ATOM 1474 O O . LYS A 1 181 ? 4.022 -35.879 -6.827 1.00 68.88 181 LYS A O 1
ATOM 1479 N N . SER A 1 182 ? 4.846 -34.043 -5.832 1.00 71.00 182 SER A N 1
ATOM 1480 C CA . SER A 1 182 ? 5.318 -34.709 -4.611 1.00 71.00 182 SER A CA 1
ATOM 1481 C C . SER A 1 182 ? 4.761 -34.065 -3.340 1.00 71.00 182 SER A C 1
ATOM 1483 O O . SER A 1 182 ? 5.341 -33.140 -2.777 1.00 71.00 182 SER A O 1
ATOM 1485 N N . PHE A 1 183 ? 3.679 -34.633 -2.802 1.00 67.06 183 PHE A N 1
ATOM 1486 C CA . PHE A 1 183 ? 3.195 -34.272 -1.463 1.00 67.06 183 PHE A CA 1
ATOM 1487 C C . PHE A 1 183 ? 4.093 -34.777 -0.315 1.00 67.06 183 PHE A C 1
ATOM 1489 O O . PHE A 1 183 ? 3.857 -34.430 0.839 1.00 67.06 183 PHE A O 1
ATOM 1496 N N . LYS A 1 184 ? 5.131 -35.581 -0.595 1.00 69.38 184 LYS A N 1
ATOM 1497 C CA . LYS A 1 184 ? 6.063 -36.072 0.438 1.00 69.38 184 LYS A CA 1
ATOM 1498 C C . LYS A 1 184 ? 7.153 -35.058 0.800 1.00 69.38 184 LYS A C 1
ATOM 1500 O O . LYS A 1 184 ? 7.599 -35.063 1.940 1.00 69.38 184 LYS A O 1
ATOM 1505 N N . ASN A 1 185 ? 7.522 -34.172 -0.130 1.00 71.25 185 ASN A N 1
ATOM 1506 C CA . ASN A 1 185 ? 8.602 -33.192 0.042 1.00 71.25 185 ASN A CA 1
ATOM 1507 C C . ASN A 1 185 ? 8.118 -31.733 -0.078 1.00 71.25 185 ASN A C 1
ATOM 1509 O O . ASN A 1 185 ? 8.931 -30.858 -0.355 1.00 71.25 185 ASN A O 1
ATOM 1513 N N . VAL A 1 186 ? 6.824 -31.446 0.146 1.00 65.31 186 VAL A N 1
ATOM 1514 C CA . VAL A 1 186 ? 6.214 -30.118 -0.119 1.00 65.31 186 VAL A CA 1
ATOM 1515 C C . VAL A 1 186 ? 7.057 -28.956 0.402 1.00 65.31 186 VAL A C 1
ATOM 1517 O O . VAL A 1 186 ? 7.259 -28.003 -0.336 1.00 65.31 186 VAL A O 1
ATOM 1520 N N . PHE A 1 187 ? 7.578 -29.054 1.631 1.00 69.81 187 PHE A N 1
ATOM 1521 C CA . PHE A 1 187 ? 8.391 -28.012 2.270 1.00 69.81 187 PHE A CA 1
ATOM 1522 C C . PHE A 1 187 ? 9.751 -27.752 1.603 1.00 69.81 187 PHE A C 1
ATOM 1524 O O . PHE A 1 187 ? 10.264 -26.644 1.721 1.00 69.81 187 PHE A O 1
ATOM 1531 N N . LEU A 1 188 ? 10.337 -28.745 0.927 1.00 71.62 188 LEU A N 1
ATOM 1532 C CA . LEU A 1 188 ? 11.599 -28.605 0.187 1.00 71.62 188 LEU A CA 1
ATOM 1533 C C . LEU A 1 188 ? 11.371 -28.079 -1.238 1.00 71.62 188 LEU A C 1
ATOM 1535 O O . LEU A 1 188 ? 12.246 -27.420 -1.788 1.00 71.62 188 LEU A O 1
ATOM 1539 N N . ASP A 1 189 ? 10.188 -28.331 -1.806 1.00 82.94 189 ASP A N 1
ATOM 1540 C CA . ASP A 1 189 ? 9.800 -27.909 -3.157 1.00 82.94 189 ASP A CA 1
ATOM 1541 C C . ASP A 1 189 ? 9.105 -26.524 -3.181 1.00 82.94 189 ASP A C 1
ATOM 1543 O O . ASP A 1 189 ? 8.523 -26.142 -4.202 1.00 82.94 189 ASP A O 1
ATOM 1547 N N . LEU A 1 190 ? 9.100 -25.771 -2.070 1.00 86.56 190 LEU A N 1
ATOM 1548 C CA . LEU A 1 190 ? 8.552 -24.407 -2.004 1.00 86.56 190 LEU A CA 1
ATOM 1549 C C . LEU A 1 190 ? 9.458 -23.416 -2.744 1.00 86.56 190 LEU A C 1
ATOM 1551 O O . LEU A 1 190 ? 10.651 -23.321 -2.463 1.00 86.56 190 LEU A O 1
ATOM 1555 N N . ASN A 1 191 ? 8.875 -22.645 -3.659 1.00 90.88 191 ASN A N 1
ATOM 1556 C CA . ASN A 1 191 ? 9.525 -21.516 -4.306 1.00 90.88 191 ASN A CA 1
ATOM 1557 C C . ASN A 1 191 ? 9.168 -20.199 -3.587 1.00 90.88 191 ASN A C 1
ATOM 1559 O O . ASN A 1 191 ? 8.426 -20.174 -2.602 1.00 90.88 191 ASN A O 1
ATOM 1563 N N . GLU A 1 192 ? 9.718 -19.088 -4.077 1.00 90.62 192 GLU A N 1
ATOM 1564 C CA . GLU A 1 192 ? 9.464 -17.764 -3.505 1.00 90.62 192 GLU A CA 1
ATOM 1565 C C . GLU A 1 192 ? 7.983 -17.347 -3.629 1.00 90.62 192 GLU A C 1
ATOM 1567 O O . GLU A 1 192 ? 7.433 -16.805 -2.674 1.00 90.62 192 GLU A O 1
ATOM 1572 N N . ASP A 1 193 ? 7.301 -17.682 -4.729 1.00 90.12 193 ASP A N 1
ATOM 1573 C CA . ASP A 1 193 ? 5.882 -17.355 -4.940 1.00 90.12 193 ASP A CA 1
ATOM 1574 C C . ASP A 1 193 ? 4.947 -18.082 -3.954 1.00 90.12 193 ASP A C 1
ATOM 1576 O O . ASP A 1 193 ? 3.992 -17.478 -3.459 1.00 90.12 193 ASP A O 1
ATOM 1580 N N . ASP A 1 194 ? 5.217 -19.353 -3.616 1.00 91.25 194 ASP A N 1
ATOM 1581 C CA . ASP A 1 194 ? 4.418 -20.090 -2.623 1.00 91.25 194 ASP A CA 1
ATOM 1582 C C . ASP A 1 194 ? 4.554 -19.461 -1.229 1.00 91.25 194 ASP A C 1
ATOM 1584 O O . ASP A 1 194 ? 3.573 -19.362 -0.490 1.00 91.25 194 ASP A O 1
ATOM 1588 N N . LEU A 1 195 ? 5.770 -19.036 -0.855 1.00 91.62 195 LEU A N 1
ATOM 1589 C CA . LEU A 1 195 ? 6.040 -18.368 0.424 1.00 91.62 195 LEU A CA 1
ATOM 1590 C C . LEU A 1 195 ? 5.270 -17.049 0.528 1.00 91.62 195 LEU A C 1
ATOM 1592 O O . LEU A 1 195 ? 4.685 -16.751 1.570 1.00 91.62 195 LEU A O 1
ATOM 1596 N N . VAL A 1 196 ? 5.214 -16.292 -0.567 1.00 92.75 196 VAL A N 1
ATOM 1597 C CA . VAL A 1 196 ? 4.453 -15.041 -0.663 1.00 92.75 196 VAL A CA 1
ATOM 1598 C C . VAL A 1 196 ? 2.959 -15.307 -0.547 1.00 92.75 196 VAL A C 1
ATOM 1600 O O . VAL A 1 196 ? 2.298 -14.674 0.275 1.00 92.75 196 VAL A O 1
ATOM 1603 N N . LEU A 1 197 ? 2.425 -16.284 -1.285 1.00 92.88 197 LEU A N 1
ATOM 1604 C CA . LEU A 1 197 ? 1.004 -16.613 -1.201 1.00 92.88 197 LEU A CA 1
ATOM 1605 C C . LEU A 1 197 ? 0.618 -17.162 0.181 1.00 92.88 197 LEU A C 1
ATOM 1607 O O . LEU A 1 197 ? -0.459 -16.843 0.679 1.00 92.88 197 LEU A O 1
ATOM 1611 N N . MET A 1 198 ? 1.489 -17.924 0.849 1.00 94.31 198 MET A N 1
ATOM 1612 C CA . MET A 1 198 ? 1.268 -18.341 2.239 1.00 94.31 198 MET A CA 1
ATOM 1613 C C . MET A 1 198 ? 1.242 -17.153 3.208 1.00 94.31 198 MET A C 1
ATOM 1615 O O . MET A 1 198 ? 0.369 -17.106 4.078 1.00 94.31 198 MET A O 1
ATOM 1619 N N . LEU A 1 199 ? 2.131 -16.166 3.041 1.00 94.75 199 LEU A N 1
ATOM 1620 C CA . LEU A 1 199 ? 2.082 -14.916 3.808 1.00 94.75 199 LEU A CA 1
ATOM 1621 C C . LEU A 1 199 ? 0.798 -14.122 3.524 1.00 94.75 199 LEU A C 1
ATOM 1623 O O . LEU A 1 199 ? 0.229 -13.553 4.450 1.00 94.75 199 LEU A O 1
ATOM 1627 N N . GLU A 1 200 ? 0.311 -14.085 2.281 1.00 94.19 200 GLU A N 1
ATOM 1628 C CA . GLU A 1 200 ? -0.963 -13.442 1.926 1.00 94.19 200 GLU A CA 1
ATOM 1629 C C . GLU A 1 200 ? -2.184 -14.162 2.513 1.00 94.19 200 GLU A C 1
ATOM 1631 O O . GLU A 1 200 ? -3.072 -13.510 3.061 1.00 94.19 200 GLU A O 1
ATOM 1636 N N . VAL A 1 201 ? -2.234 -15.497 2.440 1.00 95.94 201 VAL A N 1
ATOM 1637 C CA . VAL A 1 201 ? -3.291 -16.307 3.072 1.00 95.94 201 VAL A CA 1
ATOM 1638 C C . VAL A 1 201 ? -3.329 -16.045 4.573 1.00 95.94 201 VAL A C 1
ATOM 1640 O O . VAL A 1 201 ? -4.401 -15.792 5.125 1.00 95.94 201 VAL A O 1
ATOM 1643 N N . TYR A 1 202 ? -2.166 -16.065 5.226 1.00 96.94 202 TYR A N 1
ATOM 1644 C CA . TYR A 1 202 ? -2.065 -15.847 6.662 1.00 96.94 202 TYR A CA 1
ATOM 1645 C C . TYR A 1 202 ? -2.432 -14.409 7.062 1.00 96.94 202 TYR A C 1
ATOM 1647 O O . TYR A 1 202 ? -3.203 -14.229 8.003 1.00 96.94 202 TYR A O 1
ATOM 1655 N N . TYR A 1 203 ? -1.977 -13.398 6.310 1.00 95.75 203 TYR A N 1
ATOM 1656 C CA . TYR A 1 203 ? -2.389 -12.001 6.491 1.00 95.75 203 TYR A CA 1
ATOM 1657 C C . TYR A 1 203 ? -3.910 -11.841 6.401 1.00 95.75 203 TYR A C 1
ATOM 1659 O O . TYR A 1 203 ? -4.536 -11.359 7.341 1.00 95.75 203 TYR A O 1
ATOM 1667 N N . ASN A 1 204 ? -4.520 -12.310 5.308 1.00 95.56 204 ASN A N 1
ATOM 1668 C CA . ASN A 1 204 ? -5.961 -12.180 5.095 1.00 95.56 204 ASN A CA 1
ATOM 1669 C C . ASN A 1 204 ? -6.767 -12.924 6.174 1.00 95.56 204 ASN A C 1
ATOM 1671 O O . ASN A 1 204 ? -7.819 -12.450 6.588 1.00 95.56 204 ASN A O 1
ATOM 1675 N N . PHE A 1 205 ? -6.280 -14.073 6.655 1.00 96.94 205 PHE A N 1
ATOM 1676 C CA . PHE A 1 205 ? -6.912 -14.808 7.753 1.00 96.94 205 PHE A CA 1
ATOM 1677 C C . PHE A 1 205 ? -6.860 -14.034 9.082 1.00 96.94 205 PHE A C 1
ATOM 1679 O O . PHE A 1 205 ? -7.853 -13.988 9.809 1.00 96.94 205 PHE A O 1
ATOM 1686 N N . VAL A 1 206 ? -5.730 -13.390 9.394 1.00 96.88 206 VAL A N 1
ATOM 1687 C CA . VAL A 1 206 ? -5.603 -12.524 10.577 1.00 96.88 206 VAL A CA 1
ATOM 1688 C C . VAL A 1 206 ? -6.499 -11.283 10.448 1.00 96.88 206 VAL A C 1
ATOM 1690 O O . VAL A 1 206 ? -7.217 -10.967 11.401 1.00 96.88 206 VAL A O 1
ATOM 1693 N N . ASP A 1 207 ? -6.537 -10.632 9.280 1.00 95.44 207 ASP A N 1
ATOM 1694 C CA . ASP A 1 207 ? -7.402 -9.470 9.019 1.00 95.44 207 ASP A CA 1
ATOM 1695 C C . ASP A 1 207 ? -8.898 -9.832 9.149 1.00 95.44 207 ASP A C 1
ATOM 1697 O O . ASP A 1 207 ? -9.661 -9.137 9.828 1.00 95.44 207 ASP A O 1
ATOM 1701 N N . ASP A 1 208 ? -9.310 -10.985 8.607 1.00 96.94 208 ASP A N 1
ATOM 1702 C CA . ASP A 1 208 ? -10.670 -11.520 8.746 1.00 96.94 208 ASP A CA 1
ATOM 1703 C C . ASP A 1 208 ? -11.039 -11.775 10.219 1.00 96.94 208 ASP A C 1
ATOM 1705 O O . ASP A 1 208 ? -12.118 -11.375 10.671 1.00 96.94 208 ASP A O 1
ATOM 1709 N N . LEU A 1 209 ? -10.145 -12.379 11.014 1.00 97.19 209 LEU A N 1
ATOM 1710 C CA . LEU A 1 209 ? -10.369 -12.578 12.451 1.00 97.19 209 LEU A CA 1
ATOM 1711 C C . LEU A 1 209 ? -10.484 -11.246 13.207 1.00 97.19 209 LEU A C 1
ATOM 1713 O O . LEU A 1 209 ? -11.377 -11.093 14.050 1.00 97.19 209 LEU A O 1
ATOM 1717 N N . LEU A 1 210 ? -9.630 -10.266 12.898 1.00 95.88 210 LEU A N 1
ATOM 1718 C CA . LEU A 1 210 ? -9.686 -8.920 13.478 1.00 95.88 210 LEU A CA 1
ATOM 1719 C C . LEU A 1 210 ? -10.955 -8.159 13.062 1.00 95.88 210 LEU A C 1
ATOM 1721 O O . LEU A 1 210 ? -11.488 -7.369 13.849 1.00 95.88 210 LEU A O 1
ATOM 1725 N N . TYR A 1 211 ? -11.487 -8.404 11.864 1.00 94.88 211 TYR A N 1
ATOM 1726 C CA . TYR A 1 211 ? -12.778 -7.873 11.431 1.00 94.88 211 TYR A CA 1
ATOM 1727 C C . TYR A 1 211 ? -13.950 -8.523 12.181 1.00 94.88 211 TYR A C 1
ATOM 1729 O O . TYR A 1 211 ? -14.813 -7.810 12.701 1.00 94.88 211 TYR A O 1
ATOM 1737 N N . LEU A 1 212 ? -13.942 -9.848 12.358 1.00 95.62 212 LEU A N 1
ATOM 1738 C CA . LEU A 1 212 ? -14.936 -10.564 13.171 1.00 95.62 212 LEU A CA 1
ATOM 1739 C C . LEU A 1 212 ? -14.934 -10.102 14.643 1.00 95.62 212 LEU A C 1
ATOM 1741 O O . LEU A 1 212 ? -15.998 -10.000 15.257 1.00 95.62 212 LEU A O 1
ATOM 1745 N N . HIS A 1 213 ? -13.771 -9.727 15.190 1.00 95.25 213 HIS A N 1
ATOM 1746 C CA . HIS A 1 213 ? -13.679 -9.078 16.504 1.00 95.25 213 HIS A CA 1
ATOM 1747 C C . HIS A 1 213 ? -14.353 -7.697 16.512 1.00 95.25 213 HIS A C 1
ATOM 1749 O O . HIS A 1 213 ? -15.089 -7.360 17.438 1.00 95.25 213 HIS A O 1
ATOM 1755 N N . LYS A 1 214 ? -14.137 -6.869 15.477 1.00 91.25 214 LYS A N 1
ATOM 1756 C CA . LYS A 1 214 ? -14.796 -5.550 15.344 1.00 91.25 214 LYS A CA 1
ATOM 1757 C C . LYS A 1 214 ? -16.321 -5.682 15.224 1.00 91.25 214 LYS A C 1
ATOM 1759 O O . LYS A 1 214 ? -17.038 -4.830 15.743 1.00 91.25 214 LYS A O 1
ATOM 1764 N N . LEU A 1 215 ? -16.804 -6.767 14.615 1.00 90.31 215 LEU A N 1
ATOM 1765 C CA . LEU A 1 215 ? -18.219 -7.157 14.565 1.00 90.31 215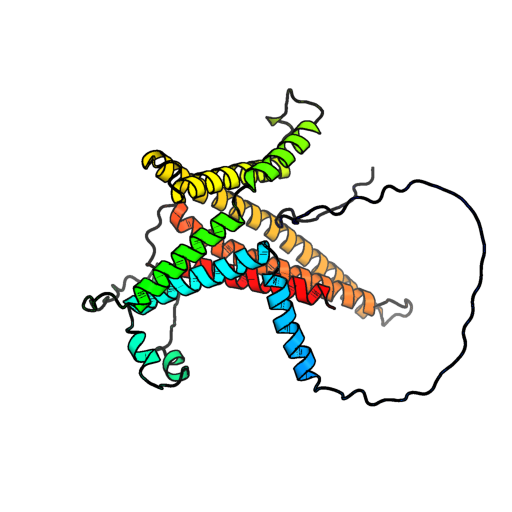 LEU A CA 1
ATOM 1766 C C . LEU A 1 215 ? -18.756 -7.777 15.874 1.00 90.31 215 LEU A C 1
ATOM 1768 O O . LEU A 1 215 ? -19.943 -8.082 15.949 1.00 90.31 215 LEU A O 1
ATOM 1772 N N . LYS A 1 216 ? -17.918 -7.943 16.910 1.00 93.75 216 LYS A N 1
ATOM 1773 C CA . LYS A 1 216 ? -18.243 -8.575 18.206 1.00 93.75 216 LYS A CA 1
ATOM 1774 C C . LYS A 1 216 ? -18.649 -10.054 18.129 1.00 93.75 216 LYS A C 1
ATOM 1776 O O . LYS A 1 216 ? -19.226 -10.565 19.087 1.00 93.75 216 LYS A O 1
ATOM 1781 N N . VAL A 1 217 ? -18.307 -10.753 17.041 1.00 96.50 217 VAL A N 1
ATOM 1782 C CA . VAL A 1 217 ? -18.529 -12.208 16.894 1.00 96.50 217 VAL A CA 1
ATOM 1783 C C . VAL A 1 217 ? -17.713 -12.988 17.933 1.00 96.50 217 VAL A C 1
ATOM 1785 O O . VAL A 1 217 ? -18.151 -14.019 18.433 1.00 96.50 217 VAL A O 1
ATOM 1788 N N . TRP A 1 218 ? -16.547 -12.462 18.312 1.00 97.50 218 TRP A N 1
ATOM 1789 C CA . TRP A 1 218 ? -15.720 -12.957 19.410 1.00 97.50 218 TRP A CA 1
ATOM 1790 C C . TRP A 1 218 ? -15.025 -11.777 20.115 1.00 97.50 218 TRP A C 1
ATOM 1792 O O . TRP A 1 218 ? -14.772 -10.750 19.491 1.00 97.50 218 TRP A O 1
ATOM 1802 N N . ASN A 1 219 ? -14.740 -11.897 21.421 1.00 96.31 219 ASN A N 1
ATOM 1803 C CA . ASN A 1 219 ? -14.313 -10.767 22.275 1.00 96.31 219 ASN A CA 1
ATOM 1804 C C . ASN A 1 219 ? -13.118 -11.102 23.206 1.00 96.31 219 ASN A C 1
ATOM 1806 O O . ASN A 1 219 ? -13.007 -10.579 24.316 1.00 96.31 219 ASN A O 1
ATOM 1810 N N . ASN A 1 220 ? -12.227 -12.015 22.803 1.00 97.94 220 ASN A N 1
ATOM 1811 C CA . ASN A 1 220 ? -11.082 -12.440 23.621 1.00 97.94 220 ASN A CA 1
ATOM 1812 C C . ASN A 1 220 ? -9.919 -11.433 23.504 1.00 97.94 220 ASN A C 1
ATOM 1814 O O . ASN A 1 220 ? -9.144 -11.469 22.550 1.00 97.94 220 ASN A O 1
ATOM 1818 N N . LYS A 1 221 ? -9.779 -10.535 24.487 1.00 96.62 221 LYS A N 1
ATOM 1819 C CA . LYS A 1 221 ? -8.755 -9.474 24.463 1.00 96.62 221 LYS A CA 1
ATOM 1820 C C . LYS A 1 221 ? -7.307 -10.000 24.286 1.00 96.62 221 LYS A C 1
ATOM 1822 O O . LYS A 1 221 ? -6.648 -9.503 23.375 1.00 96.62 221 LYS A O 1
ATOM 1827 N N . PRO A 1 222 ? -6.811 -11.005 25.041 1.00 97.81 222 PRO A N 1
ATOM 1828 C CA . PRO A 1 222 ? -5.469 -11.563 24.822 1.00 97.81 222 PRO A CA 1
ATOM 1829 C C . PRO A 1 222 ? -5.225 -12.133 23.418 1.00 97.81 222 PRO A C 1
ATOM 1831 O O . PRO A 1 222 ? -4.126 -12.000 22.883 1.00 97.81 222 PRO A O 1
ATOM 1834 N N . LEU A 1 223 ? -6.228 -12.773 22.803 1.00 97.00 223 LEU A N 1
ATOM 1835 C CA . LEU A 1 223 ? -6.122 -13.258 21.424 1.00 97.00 223 LEU A CA 1
ATOM 1836 C C . LEU A 1 223 ? -6.089 -12.089 20.430 1.00 97.00 223 LEU A C 1
ATOM 1838 O O . LEU A 1 223 ? -5.274 -12.104 19.514 1.00 97.00 223 LEU A O 1
ATOM 1842 N N . LYS A 1 224 ? -6.911 -11.054 20.638 1.00 97.06 224 LYS A N 1
ATOM 1843 C CA . LYS A 1 224 ? -6.903 -9.843 19.805 1.00 97.06 224 LYS A CA 1
ATOM 1844 C C . LYS A 1 224 ? -5.547 -9.136 19.841 1.00 97.06 224 LYS A C 1
ATOM 1846 O O . LYS A 1 224 ? -5.025 -8.822 18.784 1.00 97.06 224 LYS A O 1
ATOM 1851 N N . GLU A 1 225 ? -4.947 -8.956 21.017 1.00 95.69 225 GLU A N 1
ATOM 1852 C CA . GLU A 1 225 ? -3.622 -8.324 21.150 1.00 95.69 225 GLU A CA 1
ATOM 1853 C C . GLU A 1 225 ? -2.510 -9.135 20.456 1.00 95.69 225 GLU A C 1
ATOM 1855 O O . GLU A 1 225 ? -1.585 -8.557 19.886 1.00 95.69 225 GLU A O 1
ATOM 1860 N N . LYS A 1 226 ? -2.611 -10.473 20.443 1.00 96.81 226 LYS A N 1
ATOM 1861 C CA . LYS A 1 226 ? -1.708 -11.334 19.659 1.00 96.81 226 LYS A CA 1
ATOM 1862 C C . LYS A 1 226 ? -1.927 -11.179 18.153 1.00 96.81 226 LYS A C 1
ATOM 1864 O O . LYS A 1 226 ? -0.948 -11.064 17.422 1.00 96.81 226 LYS A O 1
ATOM 1869 N N . LEU A 1 227 ? -3.183 -11.155 17.703 1.00 96.75 227 LEU A N 1
ATOM 1870 C CA . LEU A 1 227 ? -3.528 -10.982 16.290 1.00 96.75 227 LEU A CA 1
ATOM 1871 C C . LEU A 1 227 ? -3.148 -9.588 15.773 1.00 96.75 227 LEU A C 1
ATOM 1873 O O . LEU A 1 227 ? -2.586 -9.509 14.692 1.00 96.75 227 LEU A O 1
ATOM 1877 N N . ASP A 1 228 ? -3.348 -8.516 16.551 1.00 94.19 228 ASP A N 1
ATOM 1878 C CA . ASP A 1 228 ? -2.905 -7.158 16.191 1.00 94.19 228 ASP A CA 1
ATOM 1879 C C . ASP A 1 228 ? -1.380 -7.122 15.932 1.00 94.19 228 ASP A C 1
ATOM 1881 O O . ASP A 1 228 ? -0.921 -6.524 14.961 1.00 94.19 228 ASP A O 1
ATOM 1885 N N . LYS A 1 229 ? -0.578 -7.802 16.772 1.00 94.44 229 LYS A N 1
ATOM 1886 C CA . LYS A 1 229 ? 0.881 -7.913 16.570 1.00 94.44 229 LYS A CA 1
ATOM 1887 C C . LYS A 1 229 ? 1.248 -8.785 15.366 1.00 94.44 229 LYS A C 1
ATOM 1889 O O . LYS A 1 229 ? 2.218 -8.485 14.669 1.00 94.44 229 LYS A O 1
ATOM 1894 N N . GLN A 1 230 ? 0.500 -9.860 15.112 1.00 95.31 230 GLN A N 1
ATOM 1895 C CA . GLN A 1 230 ? 0.727 -10.726 13.953 1.00 95.31 230 GLN A CA 1
ATOM 1896 C C . GLN A 1 230 ? 0.371 -10.022 12.637 1.00 95.31 230 GLN A C 1
ATOM 1898 O O . GLN A 1 230 ? 1.153 -10.122 11.699 1.00 95.31 230 GLN A O 1
ATOM 1903 N N . ASP A 1 231 ? -0.722 -9.258 12.592 1.00 94.50 231 ASP A N 1
ATOM 1904 C CA . ASP A 1 231 ? -1.139 -8.431 11.449 1.00 94.50 231 ASP A CA 1
ATOM 1905 C C . ASP A 1 231 ? -0.006 -7.491 11.012 1.00 94.50 231 ASP A C 1
ATOM 1907 O O . ASP A 1 231 ? 0.510 -7.607 9.898 1.00 94.50 231 ASP A O 1
ATOM 1911 N N . ALA A 1 232 ? 0.480 -6.661 11.944 1.00 94.06 232 ALA A N 1
ATOM 1912 C CA . ALA A 1 232 ? 1.599 -5.750 11.711 1.00 94.06 232 ALA A CA 1
ATOM 1913 C C . ALA A 1 232 ? 2.875 -6.486 11.258 1.00 94.06 232 ALA A C 1
ATOM 1915 O O . ALA A 1 232 ? 3.528 -6.067 10.305 1.00 94.06 232 ALA A O 1
ATOM 1916 N N . THR A 1 233 ? 3.212 -7.615 11.892 1.00 95.19 233 THR A N 1
ATOM 1917 C CA . THR A 1 233 ? 4.422 -8.393 11.565 1.00 95.19 233 THR A CA 1
ATOM 1918 C C . THR A 1 233 ? 4.373 -8.989 10.155 1.00 95.19 233 THR A C 1
ATOM 1920 O O . THR A 1 233 ? 5.349 -8.910 9.408 1.00 95.19 233 THR A O 1
ATOM 1923 N N . VAL A 1 234 ? 3.243 -9.588 9.766 1.00 95.62 234 VAL A N 1
ATOM 1924 C CA . VAL A 1 234 ? 3.087 -10.227 8.447 1.00 95.62 234 VAL A CA 1
ATOM 1925 C C . VAL A 1 234 ? 3.040 -9.177 7.344 1.00 95.62 234 VAL A C 1
ATOM 1927 O O . VAL A 1 234 ? 3.717 -9.323 6.326 1.00 95.62 234 VAL A O 1
ATOM 1930 N N . TRP A 1 235 ? 2.297 -8.093 7.569 1.00 94.19 235 TRP A N 1
ATOM 1931 C CA . TRP A 1 235 ? 2.233 -6.956 6.656 1.00 94.19 235 TRP A CA 1
ATOM 1932 C C . TRP A 1 235 ? 3.618 -6.314 6.450 1.00 94.19 235 TRP A C 1
ATOM 1934 O O . TRP A 1 235 ? 4.019 -6.035 5.319 1.00 94.19 235 TRP A O 1
ATOM 1944 N N . TYR A 1 236 ? 4.416 -6.190 7.513 1.00 96.12 236 TYR A N 1
ATOM 1945 C CA . TYR A 1 236 ? 5.798 -5.713 7.442 1.00 96.12 236 TYR A CA 1
ATOM 1946 C C . TYR A 1 236 ? 6.716 -6.634 6.618 1.00 96.12 236 TYR A C 1
ATOM 1948 O O . TYR A 1 236 ? 7.483 -6.147 5.781 1.00 96.12 236 TYR A O 1
ATOM 1956 N N . TYR A 1 237 ? 6.600 -7.962 6.752 1.00 95.94 237 TYR A N 1
ATOM 19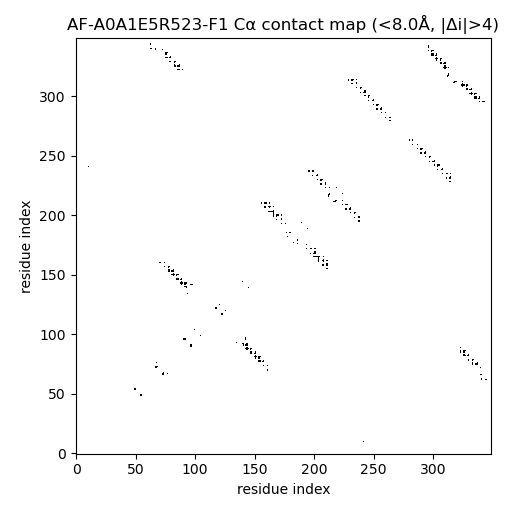57 C CA . TYR A 1 237 ? 7.330 -8.897 5.882 1.00 95.94 237 TYR A CA 1
ATOM 1958 C C . TYR A 1 237 ? 6.899 -8.796 4.411 1.00 95.94 237 TYR A C 1
ATOM 1960 O O . TYR A 1 237 ? 7.759 -8.801 3.526 1.00 95.94 237 TYR A O 1
ATOM 1968 N N . GLN A 1 238 ? 5.601 -8.628 4.132 1.00 94.75 238 GLN A N 1
ATOM 1969 C CA . GLN A 1 238 ? 5.109 -8.374 2.771 1.00 94.75 238 GLN A CA 1
ATOM 1970 C C . GLN A 1 238 ? 5.673 -7.068 2.188 1.00 94.75 238 GLN A C 1
ATOM 1972 O O . GLN A 1 238 ? 6.001 -7.021 1.001 1.00 94.75 238 GLN A O 1
ATOM 1977 N N . ILE A 1 239 ? 5.845 -6.020 3.003 1.00 95.81 239 ILE A N 1
ATOM 1978 C CA . ILE A 1 239 ? 6.477 -4.763 2.576 1.00 95.81 239 ILE A CA 1
ATOM 1979 C C . ILE A 1 239 ? 7.961 -4.960 2.257 1.00 95.81 239 ILE A C 1
ATOM 1981 O O . ILE A 1 239 ? 8.404 -4.500 1.206 1.00 95.81 239 ILE A O 1
ATOM 1985 N N . ILE A 1 240 ? 8.725 -5.653 3.111 1.00 96.56 240 ILE A N 1
ATOM 1986 C CA . ILE A 1 240 ? 10.148 -5.950 2.861 1.00 96.56 240 ILE A CA 1
ATOM 1987 C C . ILE A 1 240 ? 10.311 -6.738 1.558 1.00 96.56 240 ILE A C 1
ATOM 1989 O O . ILE A 1 240 ? 11.133 -6.381 0.710 1.00 96.56 240 ILE A O 1
ATOM 1993 N N . TYR A 1 241 ? 9.498 -7.778 1.366 1.00 96.06 241 TYR A N 1
ATOM 1994 C CA . TYR A 1 241 ? 9.511 -8.556 0.133 1.00 96.06 241 TYR A CA 1
ATOM 1995 C C . TYR A 1 241 ? 9.108 -7.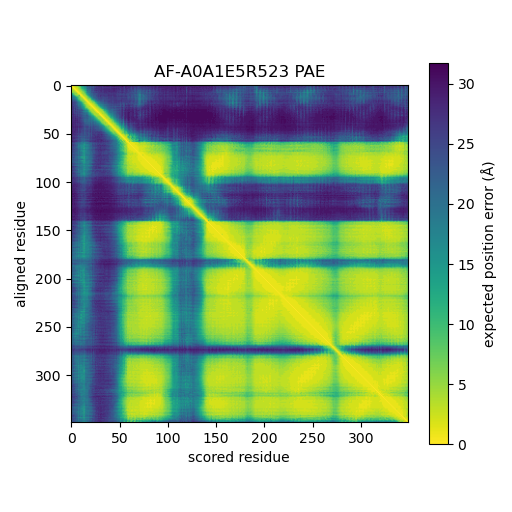702 -1.086 1.00 96.06 241 TYR A C 1
ATOM 1997 O O . TYR A 1 241 ? 9.777 -7.727 -2.120 1.00 96.06 241 TYR A O 1
ATOM 2005 N N . GLY A 1 242 ? 8.091 -6.846 -0.946 1.00 95.50 242 GLY A N 1
ATOM 2006 C CA . GLY A 1 242 ? 7.691 -5.886 -1.976 1.00 95.50 242 GLY A CA 1
ATOM 2007 C C . GLY A 1 242 ? 8.792 -4.893 -2.347 1.00 95.50 242 GLY A C 1
ATOM 2008 O O . GLY A 1 242 ? 8.972 -4.600 -3.531 1.00 95.50 242 GLY A O 1
ATOM 2009 N N . LEU A 1 243 ? 9.560 -4.408 -1.366 1.00 97.44 243 LEU A N 1
ATOM 2010 C CA . LEU A 1 243 ? 10.728 -3.553 -1.589 1.00 97.44 243 LEU A CA 1
ATOM 2011 C C . LEU A 1 243 ? 11.809 -4.294 -2.380 1.00 97.44 243 LEU A C 1
ATOM 2013 O O . LEU A 1 243 ? 12.266 -3.757 -3.386 1.00 97.44 243 LEU A O 1
ATOM 2017 N N . LYS A 1 244 ? 12.159 -5.534 -1.994 1.00 96.94 244 LYS A N 1
ATOM 2018 C CA . LYS A 1 244 ? 13.112 -6.387 -2.734 1.00 96.94 244 LYS A CA 1
ATOM 2019 C C . LYS A 1 244 ? 12.704 -6.516 -4.204 1.00 96.94 244 LYS A C 1
ATOM 2021 O O . LYS A 1 244 ? 13.492 -6.192 -5.090 1.00 96.94 244 LYS A O 1
ATOM 2026 N N . VAL A 1 245 ? 11.467 -6.948 -4.467 1.00 96.06 245 VAL A N 1
ATOM 2027 C CA . VAL A 1 245 ? 10.968 -7.178 -5.835 1.00 96.06 245 VAL A CA 1
ATOM 2028 C C . VAL A 1 245 ? 10.977 -5.889 -6.654 1.00 96.06 245 VAL A C 1
ATOM 2030 O O . VAL A 1 245 ? 11.481 -5.874 -7.775 1.00 96.06 245 VAL A O 1
ATOM 2033 N N . LYS A 1 246 ? 10.462 -4.781 -6.105 1.00 97.06 246 LYS A N 1
ATOM 2034 C CA . LYS A 1 246 ? 10.405 -3.504 -6.836 1.00 97.06 246 LYS A CA 1
ATOM 2035 C C . LYS A 1 246 ? 11.776 -2.857 -7.015 1.00 97.06 246 LYS A C 1
ATOM 2037 O O . LYS A 1 246 ? 11.958 -2.135 -7.990 1.00 97.06 246 LYS A O 1
ATOM 2042 N N . TYR A 1 247 ? 12.741 -3.146 -6.143 1.00 98.25 247 TYR A N 1
ATOM 2043 C CA . TYR A 1 247 ? 14.126 -2.726 -6.324 1.00 98.25 247 TYR A CA 1
ATOM 2044 C C . TYR A 1 247 ? 14.829 -3.527 -7.432 1.00 98.25 247 TYR A C 1
ATOM 2046 O O . TYR A 1 247 ? 15.491 -2.921 -8.268 1.00 98.25 247 TYR A O 1
ATOM 2054 N N . SER A 1 248 ? 14.605 -4.846 -7.528 1.00 97.62 248 SER A N 1
ATOM 2055 C CA . SER A 1 248 ? 15.103 -5.649 -8.661 1.00 97.62 248 SER A CA 1
ATOM 2056 C C . SER A 1 248 ? 14.573 -5.116 -9.995 1.00 97.62 248 SER A C 1
ATOM 2058 O O . SER A 1 248 ? 15.354 -4.723 -10.860 1.00 97.62 248 SER A O 1
ATOM 2060 N N . SER A 1 249 ? 13.248 -4.945 -10.111 1.00 97.12 249 SER A N 1
ATOM 2061 C CA . SER A 1 249 ? 12.629 -4.378 -11.319 1.00 97.12 249 SER A CA 1
ATOM 2062 C C . SER A 1 249 ? 13.128 -2.964 -11.645 1.00 97.12 249 SER A C 1
ATOM 2064 O O . SER A 1 249 ? 13.185 -2.586 -12.811 1.00 97.12 249 SER A O 1
ATOM 2066 N N . TYR A 1 250 ? 13.487 -2.165 -10.634 1.00 98.12 250 TYR A N 1
ATOM 2067 C CA . TYR A 1 250 ? 14.081 -0.843 -10.838 1.00 98.12 250 TYR A CA 1
ATOM 2068 C C . TYR A 1 250 ? 15.470 -0.937 -11.482 1.00 98.12 250 TYR A C 1
ATOM 2070 O O . TYR A 1 250 ? 15.728 -0.233 -12.458 1.00 98.12 250 TYR A O 1
ATOM 2078 N N . CYS A 1 251 ? 16.341 -1.812 -10.967 1.00 98.06 251 CYS A N 1
ATOM 2079 C CA . CYS A 1 251 ? 17.665 -2.059 -11.537 1.00 98.06 251 CYS A CA 1
A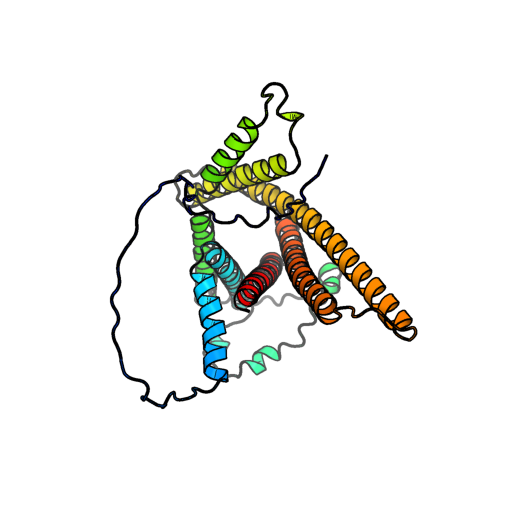TOM 2080 C C . CYS A 1 251 ? 17.559 -2.597 -12.972 1.00 98.06 251 CYS A C 1
ATOM 2082 O O . CYS A 1 251 ? 18.148 -2.022 -13.881 1.00 98.06 251 CYS A O 1
ATOM 2084 N N . GLU A 1 252 ? 16.726 -3.617 -13.197 1.00 98.06 252 GLU A N 1
ATOM 2085 C CA . GLU A 1 252 ? 16.500 -4.223 -14.517 1.00 98.06 252 GLU A CA 1
ATOM 2086 C C . GLU A 1 252 ? 16.016 -3.206 -15.567 1.00 98.06 252 GLU A C 1
ATOM 2088 O O . GLU A 1 252 ? 16.506 -3.198 -16.698 1.00 98.06 252 GLU A O 1
ATOM 2093 N N . LEU A 1 253 ? 15.069 -2.328 -15.210 1.00 97.56 253 LEU A N 1
ATOM 2094 C CA . LEU A 1 253 ? 14.594 -1.262 -16.101 1.00 97.56 253 LEU A CA 1
ATOM 2095 C C . LEU A 1 253 ? 15.674 -0.210 -16.362 1.00 97.56 253 LEU A C 1
ATOM 2097 O O . LEU A 1 253 ? 15.828 0.238 -17.496 1.00 97.56 253 LEU A O 1
ATOM 2101 N N . ASN A 1 254 ? 16.434 0.177 -15.337 1.00 97.38 254 ASN A N 1
ATOM 2102 C CA . ASN A 1 254 ? 17.512 1.150 -15.481 1.00 97.38 254 ASN A CA 1
ATOM 2103 C C . ASN A 1 254 ? 18.641 0.621 -16.387 1.00 97.38 254 ASN A C 1
ATOM 2105 O O . ASN A 1 254 ? 19.142 1.362 -17.229 1.00 97.38 254 ASN A O 1
ATOM 2109 N N . ASP A 1 255 ? 18.975 -0.667 -16.284 1.00 97.81 255 ASP A N 1
ATOM 2110 C CA . ASP A 1 255 ? 19.954 -1.334 -17.148 1.00 97.81 255 ASP A CA 1
ATOM 2111 C C . ASP A 1 255 ? 19.464 -1.448 -18.600 1.00 97.81 255 ASP A C 1
ATOM 2113 O O . ASP A 1 255 ? 20.247 -1.246 -19.530 1.00 97.81 255 ASP A O 1
ATOM 2117 N N . LYS A 1 256 ? 18.171 -1.730 -18.823 1.00 97.00 256 LYS A N 1
ATOM 2118 C CA . LYS A 1 256 ? 17.556 -1.712 -20.167 1.00 97.00 256 LYS A CA 1
ATOM 2119 C C . LYS A 1 256 ? 17.608 -0.317 -20.793 1.00 97.00 256 LYS A C 1
ATOM 2121 O O . LYS A 1 256 ? 18.055 -0.176 -21.929 1.00 97.00 256 LYS A O 1
ATOM 2126 N N . ILE A 1 257 ? 17.225 0.713 -20.035 1.00 96.50 257 ILE A N 1
ATOM 2127 C CA . ILE A 1 257 ? 17.299 2.119 -20.464 1.00 96.50 257 ILE A CA 1
ATOM 2128 C C . ILE A 1 257 ? 18.741 2.495 -20.819 1.00 96.50 257 ILE A C 1
ATOM 2130 O O . ILE A 1 257 ? 18.973 3.071 -21.878 1.00 96.50 257 ILE A O 1
ATOM 2134 N N . LEU A 1 258 ? 19.718 2.134 -19.980 1.00 96.38 258 LEU A N 1
ATOM 2135 C CA . LEU A 1 258 ? 21.130 2.422 -20.235 1.00 96.38 258 LEU A CA 1
ATOM 2136 C C . LEU A 1 258 ? 21.640 1.732 -21.511 1.00 96.38 258 LEU A C 1
ATOM 2138 O O . LEU A 1 258 ? 22.339 2.364 -22.301 1.00 96.38 258 LEU A O 1
ATOM 2142 N N . LYS A 1 259 ? 21.264 0.468 -21.751 1.00 95.38 259 LYS A N 1
ATOM 2143 C CA . LYS A 1 259 ? 21.619 -0.263 -22.981 1.00 95.38 259 LYS A CA 1
ATOM 2144 C C . LYS A 1 259 ? 21.069 0.425 -24.232 1.00 95.38 259 LYS A C 1
ATOM 2146 O O . LYS A 1 259 ? 21.854 0.735 -25.122 1.00 95.38 259 LYS A O 1
ATOM 2151 N N . LEU A 1 260 ? 19.776 0.757 -24.260 1.00 93.19 260 LEU A N 1
ATOM 2152 C CA . LEU A 1 260 ? 19.149 1.455 -25.393 1.00 93.19 260 LEU A CA 1
ATOM 2153 C C . LEU A 1 260 ? 19.705 2.873 -25.599 1.00 93.19 260 LEU A C 1
ATOM 2155 O O . LEU A 1 260 ? 19.839 3.335 -26.731 1.00 93.19 260 LEU A O 1
ATOM 2159 N N . GLN A 1 261 ? 20.084 3.573 -24.525 1.00 92.69 261 GLN A N 1
ATOM 2160 C CA . GLN A 1 261 ? 20.791 4.852 -24.632 1.00 92.69 261 GLN A CA 1
ATOM 2161 C C . GLN A 1 261 ? 22.182 4.697 -25.258 1.00 92.69 261 GLN A C 1
ATOM 2163 O O . GLN A 1 261 ? 22.567 5.522 -26.086 1.00 92.69 261 GLN A O 1
ATOM 2168 N N . ILE A 1 262 ? 22.945 3.671 -24.868 1.00 92.50 262 ILE A N 1
ATOM 2169 C CA . ILE A 1 262 ? 24.260 3.377 -25.455 1.00 92.50 262 ILE A CA 1
ATOM 2170 C C . ILE A 1 262 ? 24.100 3.027 -26.934 1.00 92.50 262 ILE A C 1
ATOM 2172 O O . ILE A 1 262 ? 24.784 3.628 -27.758 1.00 92.50 262 ILE A O 1
ATOM 2176 N N . GLU A 1 263 ? 23.162 2.141 -27.268 1.00 89.88 263 GLU A N 1
ATOM 2177 C CA . GLU A 1 263 ? 22.825 1.759 -28.639 1.00 89.88 263 GLU A CA 1
ATOM 2178 C C . GLU A 1 263 ? 22.501 2.996 -29.485 1.00 89.88 263 GLU A C 1
ATOM 2180 O O . GLU A 1 263 ? 23.254 3.320 -30.406 1.00 89.88 263 GLU A O 1
ATOM 2185 N N . ARG A 1 264 ? 21.506 3.796 -29.082 1.00 86.88 264 ARG A N 1
ATOM 2186 C CA . ARG A 1 264 ? 21.169 5.076 -29.728 1.00 86.88 264 ARG A CA 1
ATOM 2187 C C . ARG A 1 264 ? 22.390 5.979 -29.927 1.00 86.88 264 ARG A C 1
ATOM 2189 O O . ARG A 1 264 ? 22.577 6.533 -31.006 1.00 86.88 264 ARG A O 1
ATOM 2196 N N . ASN A 1 265 ? 23.234 6.127 -28.907 1.00 87.25 265 ASN A N 1
ATOM 2197 C CA . ASN A 1 265 ? 24.427 6.973 -28.979 1.00 87.25 265 ASN A CA 1
ATOM 2198 C C . ASN A 1 265 ? 25.518 6.406 -29.903 1.00 87.25 265 ASN A C 1
ATOM 2200 O O . ASN A 1 265 ? 26.270 7.185 -30.486 1.00 87.25 265 ASN A O 1
ATOM 2204 N N . THR A 1 266 ? 25.635 5.082 -30.044 1.00 87.19 266 THR A N 1
ATOM 2205 C CA . THR A 1 266 ? 26.531 4.464 -31.038 1.00 87.19 266 THR A CA 1
ATOM 2206 C C . THR A 1 266 ? 26.003 4.646 -32.457 1.00 87.19 266 THR A C 1
ATOM 2208 O O . THR A 1 266 ? 26.771 5.010 -33.344 1.00 87.19 266 THR A O 1
ATOM 2211 N N . LEU A 1 267 ? 24.692 4.511 -32.657 1.00 82.12 267 LEU A N 1
ATOM 2212 C CA . LEU A 1 267 ? 24.046 4.686 -33.956 1.00 82.12 267 LEU A CA 1
ATOM 2213 C C . LEU A 1 267 ? 24.146 6.139 -34.448 1.00 82.12 267 LEU A C 1
ATOM 2215 O O . LEU A 1 267 ? 24.611 6.362 -35.560 1.00 82.12 267 LEU A O 1
ATOM 2219 N N . LEU A 1 268 ? 23.867 7.128 -33.589 1.00 80.81 268 LEU A N 1
ATOM 2220 C CA . LEU A 1 268 ? 24.044 8.559 -33.901 1.00 80.81 268 LEU A CA 1
ATOM 2221 C C . LEU A 1 268 ? 25.503 8.944 -34.224 1.00 80.81 268 LEU A C 1
ATOM 2223 O O . LEU A 1 268 ? 25.747 9.886 -34.971 1.00 80.81 268 LEU A O 1
ATOM 2227 N N . LYS A 1 269 ? 26.498 8.237 -33.668 1.00 82.25 269 LYS A N 1
ATOM 2228 C CA . LYS A 1 269 ? 27.917 8.451 -34.016 1.00 82.25 269 LYS A CA 1
ATOM 2229 C C . LYS A 1 269 ? 28.278 7.836 -35.367 1.00 82.25 269 LYS A C 1
ATOM 2231 O O . LYS A 1 269 ? 29.073 8.419 -36.104 1.00 82.25 269 LYS A O 1
ATOM 2236 N N . ASN A 1 270 ? 27.689 6.683 -35.678 1.00 75.38 270 ASN A N 1
ATOM 2237 C CA . ASN A 1 270 ? 27.907 5.955 -36.924 1.00 75.38 270 ASN A CA 1
ATOM 2238 C C . ASN A 1 270 ? 27.121 6.545 -38.104 1.00 75.38 270 ASN A C 1
ATOM 2240 O O . ASN A 1 270 ? 27.491 6.296 -39.242 1.00 75.38 270 ASN A O 1
ATOM 2244 N N . GLU A 1 271 ? 26.103 7.373 -37.856 1.00 61.06 271 GLU A N 1
ATOM 2245 C CA . GLU A 1 271 ? 25.244 8.008 -38.870 1.00 61.06 271 GLU A CA 1
ATOM 2246 C C . GLU A 1 271 ? 26.010 8.870 -39.897 1.00 61.06 271 GLU A C 1
ATOM 2248 O O . GLU A 1 271 ? 25.554 9.056 -41.023 1.00 61.06 271 GLU A O 1
ATOM 2253 N N . ASN A 1 272 ? 27.221 9.326 -39.551 1.00 62.72 272 ASN A N 1
ATOM 2254 C CA . ASN A 1 272 ? 28.146 9.991 -40.479 1.00 62.72 272 ASN A CA 1
ATOM 2255 C C . ASN A 1 272 ? 28.727 9.048 -41.560 1.00 62.72 272 ASN A C 1
ATOM 2257 O O . ASN A 1 272 ? 29.278 9.524 -42.549 1.00 62.72 272 ASN A O 1
ATOM 2261 N N . ASN A 1 273 ? 28.600 7.728 -41.386 1.00 59.88 273 ASN A N 1
ATOM 2262 C CA . ASN A 1 273 ? 29.004 6.675 -42.319 1.00 59.88 273 ASN A CA 1
ATOM 2263 C C . ASN A 1 273 ? 27.767 5.854 -42.734 1.00 59.88 273 ASN A C 1
ATOM 2265 O O . ASN A 1 273 ? 27.461 4.818 -42.155 1.00 59.88 273 ASN A O 1
ATOM 2269 N N . LEU A 1 274 ? 27.068 6.386 -43.738 1.00 61.03 274 LEU A N 1
ATOM 2270 C CA . LEU A 1 274 ? 25.893 5.881 -44.466 1.00 61.03 274 LEU A CA 1
ATOM 2271 C C . LEU A 1 274 ? 25.460 4.395 -44.332 1.00 61.03 274 LEU A C 1
ATOM 2273 O O . LEU A 1 274 ? 26.245 3.463 -44.471 1.00 61.03 274 LEU A O 1
ATOM 2277 N N . VAL A 1 275 ? 24.127 4.240 -44.353 1.00 53.22 275 VAL A N 1
ATOM 2278 C CA . VAL A 1 275 ? 23.312 3.025 -44.588 1.00 53.22 275 VAL A CA 1
ATOM 2279 C C . VAL A 1 275 ? 23.087 2.085 -43.395 1.00 53.22 275 VAL A C 1
ATOM 2281 O O . VAL A 1 275 ? 23.526 0.943 -43.388 1.00 53.22 275 VAL A O 1
ATOM 2284 N N . GLU A 1 276 ? 22.163 2.480 -42.518 1.00 56.56 276 GLU A N 1
ATOM 2285 C CA . GLU A 1 276 ? 20.910 1.716 -42.425 1.00 56.56 276 GLU A CA 1
ATOM 2286 C C . GLU A 1 276 ? 19.737 2.637 -42.064 1.00 56.56 276 GLU A C 1
ATOM 2288 O O . GLU A 1 276 ? 19.916 3.682 -41.437 1.00 56.56 276 GLU A O 1
ATOM 2293 N N . LYS A 1 277 ? 18.520 2.294 -42.504 1.00 61.59 277 LYS A N 1
ATOM 2294 C CA . LYS A 1 277 ? 17.318 3.120 -42.296 1.00 61.59 277 LYS A CA 1
ATOM 2295 C C . LYS A 1 277 ? 16.698 2.811 -40.931 1.00 61.59 277 LYS A C 1
ATOM 2297 O O . LYS A 1 277 ? 15.570 2.331 -40.847 1.00 61.59 277 LYS A O 1
ATOM 2302 N N . ILE A 1 278 ? 17.487 3.030 -39.884 1.00 62.50 278 ILE A N 1
ATOM 2303 C CA . ILE A 1 278 ? 17.149 2.683 -38.505 1.00 62.50 278 ILE A CA 1
ATOM 2304 C C . ILE A 1 278 ? 15.909 3.462 -38.075 1.00 62.50 278 ILE A C 1
ATOM 2306 O O . ILE A 1 278 ? 15.852 4.689 -38.192 1.00 62.50 278 ILE A O 1
ATOM 2310 N N . ASP A 1 279 ? 14.916 2.745 -37.554 1.00 76.25 279 ASP A N 1
ATOM 2311 C CA . ASP A 1 279 ? 13.707 3.348 -37.009 1.00 76.25 279 ASP A CA 1
ATOM 2312 C C . ASP A 1 279 ? 13.991 3.958 -35.627 1.00 76.25 279 ASP A C 1
ATOM 2314 O O . ASP A 1 279 ? 13.623 3.421 -34.579 1.00 76.25 279 ASP A O 1
ATOM 2318 N N . HIS A 1 280 ? 14.644 5.126 -35.631 1.00 78.94 280 HIS A N 1
ATOM 2319 C CA . HIS A 1 280 ? 14.806 5.983 -34.451 1.00 78.94 280 HIS A CA 1
ATOM 2320 C C . HIS A 1 280 ? 13.467 6.287 -33.761 1.00 78.94 280 HIS A C 1
ATOM 2322 O O . HIS A 1 280 ? 13.457 6.545 -32.559 1.00 78.94 280 HIS A O 1
ATOM 2328 N N . GLY A 1 281 ? 12.346 6.253 -34.493 1.00 83.00 281 GLY A N 1
ATOM 2329 C CA . GLY A 1 281 ? 11.004 6.406 -33.936 1.00 83.00 281 GLY A CA 1
ATOM 2330 C C . GLY A 1 281 ? 10.656 5.264 -32.984 1.00 83.00 281 GLY A C 1
ATOM 2331 O O . GLY A 1 281 ? 10.267 5.526 -31.845 1.00 83.00 281 GLY A O 1
ATOM 2332 N N . SER A 1 282 ? 10.870 4.015 -33.409 1.00 86.88 282 SER A N 1
ATOM 2333 C CA . SER A 1 282 ? 10.676 2.825 -32.567 1.00 86.88 282 SER A CA 1
ATOM 2334 C C . SER A 1 282 ? 11.536 2.857 -31.299 1.00 86.88 282 SER A C 1
ATOM 2336 O O . SER A 1 282 ? 11.009 2.670 -30.204 1.00 86.88 282 SER A O 1
ATOM 2338 N N . LEU A 1 283 ? 12.826 3.195 -31.418 1.00 86.81 283 LEU A N 1
ATOM 2339 C CA . LEU A 1 283 ? 13.759 3.209 -30.287 1.00 86.81 283 LEU A CA 1
ATOM 2340 C C . LEU A 1 283 ? 13.415 4.330 -29.293 1.00 86.81 283 LEU A C 1
ATOM 2342 O O . LEU A 1 283 ? 13.425 4.118 -28.080 1.00 86.81 283 LEU A O 1
ATOM 2346 N N . LEU A 1 284 ? 13.033 5.517 -29.780 1.00 88.25 284 LEU A N 1
ATOM 2347 C CA . LEU A 1 284 ? 12.531 6.600 -28.925 1.00 88.25 284 LEU A CA 1
ATOM 2348 C C . LEU A 1 284 ? 11.212 6.228 -28.229 1.00 88.25 284 LEU A C 1
ATOM 2350 O O . LEU A 1 284 ? 11.034 6.562 -27.057 1.00 88.25 284 LEU A O 1
ATOM 2354 N N . HIS A 1 285 ? 10.310 5.522 -28.917 1.00 91.19 285 HIS A N 1
ATOM 2355 C CA . HIS A 1 285 ? 9.053 5.041 -28.342 1.00 91.19 285 HIS A CA 1
ATOM 2356 C C . HIS A 1 285 ? 9.276 3.963 -27.266 1.00 91.19 285 HIS A C 1
ATOM 2358 O O . HIS A 1 285 ? 8.639 4.002 -26.209 1.00 91.19 285 HIS A O 1
ATOM 2364 N N . GLU A 1 286 ? 10.198 3.023 -27.487 1.00 92.81 286 GLU A N 1
ATOM 2365 C CA . GLU A 1 286 ? 10.592 2.030 -26.482 1.00 92.81 286 GLU A CA 1
ATOM 2366 C C . GLU A 1 286 ? 11.218 2.705 -25.254 1.00 92.81 286 GLU A C 1
ATOM 2368 O O . GLU A 1 286 ? 10.830 2.417 -24.121 1.00 92.81 286 GLU A O 1
ATOM 2373 N N . LEU A 1 287 ? 12.110 3.677 -25.463 1.00 93.12 287 LEU A N 1
ATOM 2374 C CA . LEU A 1 287 ? 12.747 4.426 -24.381 1.00 93.12 287 LEU A CA 1
ATOM 2375 C C . LEU A 1 287 ? 11.723 5.212 -23.535 1.00 93.12 287 LEU A C 1
ATOM 2377 O O . LEU A 1 287 ? 11.781 5.173 -22.306 1.00 93.12 287 LEU A O 1
ATOM 2381 N N . ASP A 1 288 ? 10.758 5.886 -24.169 1.00 94.00 288 ASP A N 1
ATOM 2382 C CA . ASP A 1 288 ? 9.646 6.571 -23.488 1.00 94.00 288 ASP A CA 1
ATOM 2383 C C . ASP A 1 288 ? 8.738 5.582 -22.727 1.00 94.00 288 ASP A C 1
ATOM 2385 O O . ASP A 1 288 ? 8.318 5.843 -21.596 1.00 94.00 288 ASP A O 1
ATOM 2389 N N . THR A 1 289 ? 8.496 4.397 -23.295 1.00 93.94 289 THR A N 1
ATOM 2390 C CA . THR A 1 289 ? 7.755 3.310 -22.632 1.00 93.94 289 THR A CA 1
ATOM 2391 C C . THR A 1 289 ? 8.475 2.835 -21.367 1.00 93.94 289 THR A C 1
ATOM 2393 O O . THR A 1 289 ? 7.879 2.829 -20.287 1.00 93.94 289 THR A O 1
ATOM 2396 N N . LEU A 1 290 ? 9.776 2.546 -21.453 1.00 95.25 290 LEU A N 1
ATOM 2397 C CA . LEU A 1 290 ? 10.590 2.142 -20.304 1.00 95.25 290 LEU A CA 1
ATOM 2398 C C . LEU A 1 290 ? 10.691 3.245 -19.241 1.00 95.25 290 LEU A C 1
ATOM 2400 O O . LEU A 1 290 ? 10.669 2.944 -18.047 1.00 95.25 290 LEU A O 1
ATOM 2404 N N . TYR A 1 291 ? 10.741 4.525 -19.625 1.00 95.88 291 TYR A N 1
ATOM 2405 C CA . TYR A 1 291 ? 10.702 5.626 -18.658 1.00 95.88 291 TYR A CA 1
ATOM 2406 C C . TYR A 1 291 ? 9.366 5.723 -17.913 1.00 95.88 291 TYR A C 1
ATOM 2408 O O . TYR A 1 291 ? 9.365 5.976 -16.702 1.00 95.88 291 TYR A O 1
ATOM 2416 N N . LYS A 1 292 ? 8.234 5.481 -18.590 1.00 94.50 292 LYS A N 1
ATOM 2417 C CA . LYS A 1 292 ? 6.913 5.395 -17.942 1.00 94.50 292 LYS A CA 1
ATOM 2418 C C . LYS A 1 292 ? 6.857 4.222 -16.963 1.00 94.50 292 LYS A C 1
ATOM 2420 O O . LYS A 1 292 ? 6.397 4.397 -15.834 1.00 94.50 292 LYS A O 1
ATOM 2425 N N . GLU A 1 293 ? 7.366 3.051 -17.346 1.00 95.06 293 GLU A N 1
ATOM 2426 C CA . GLU A 1 293 ? 7.465 1.890 -16.451 1.00 95.06 293 GLU A CA 1
ATOM 2427 C C . GLU A 1 293 ? 8.364 2.172 -15.238 1.00 95.06 293 GLU A C 1
ATOM 2429 O O . GLU A 1 293 ? 7.970 1.910 -14.097 1.00 95.06 293 GLU A O 1
ATOM 2434 N N . LEU A 1 294 ? 9.523 2.800 -15.453 1.00 96.31 294 LEU A N 1
ATOM 2435 C CA . LEU A 1 294 ? 10.444 3.197 -14.389 1.00 96.31 294 LEU A CA 1
ATOM 2436 C C . LEU A 1 294 ? 9.792 4.184 -13.408 1.00 96.31 294 LEU A C 1
ATOM 2438 O O . LEU A 1 294 ? 9.976 4.052 -12.197 1.00 96.31 294 LEU A O 1
ATOM 2442 N N . GLU A 1 295 ? 9.002 5.157 -13.882 1.00 96.00 295 GLU A N 1
ATOM 2443 C CA . GLU A 1 295 ? 8.247 6.049 -12.988 1.00 96.00 295 GLU A CA 1
ATOM 2444 C C . GLU A 1 295 ? 7.222 5.266 -12.152 1.00 96.00 295 GLU A C 1
ATOM 2446 O O . GLU A 1 295 ? 7.089 5.494 -10.947 1.00 96.00 295 GLU A O 1
ATOM 2451 N N . MET A 1 296 ? 6.532 4.300 -12.759 1.00 95.56 296 MET A N 1
ATOM 2452 C CA . MET A 1 296 ? 5.551 3.457 -12.073 1.00 95.56 296 MET A CA 1
ATOM 2453 C C . MET A 1 296 ? 6.187 2.571 -10.991 1.00 95.56 296 MET A C 1
ATOM 2455 O O . MET A 1 296 ? 5.578 2.378 -9.934 1.00 95.56 296 MET A O 1
ATOM 2459 N N . VAL A 1 297 ? 7.416 2.089 -11.211 1.00 96.81 297 VAL A N 1
ATOM 2460 C CA . VAL A 1 297 ? 8.216 1.370 -10.204 1.00 96.81 297 VAL A CA 1
ATOM 2461 C C . VAL A 1 297 ? 8.728 2.315 -9.110 1.00 96.81 297 VAL A C 1
ATOM 2463 O O . VAL A 1 297 ? 8.594 1.993 -7.929 1.00 96.81 297 VAL A O 1
ATOM 2466 N N . LYS A 1 2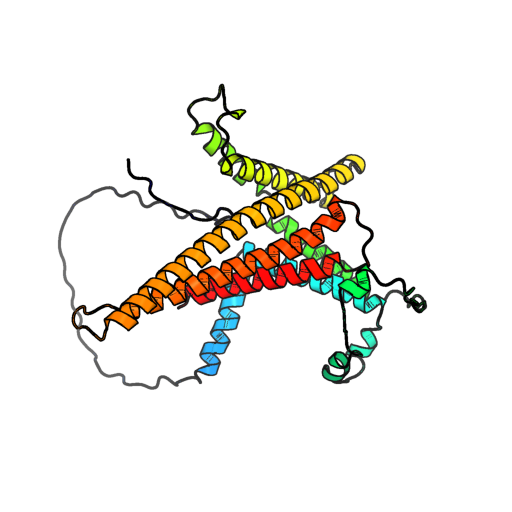98 ? 9.218 3.516 -9.455 1.00 97.31 298 LYS A N 1
ATOM 2467 C CA . LYS A 1 298 ? 9.617 4.545 -8.469 1.00 97.31 298 LYS A CA 1
ATOM 2468 C C . LYS A 1 298 ? 8.464 4.909 -7.524 1.00 97.31 298 LYS A C 1
ATOM 2470 O O . LYS A 1 298 ? 8.663 4.979 -6.315 1.00 97.31 298 LYS A O 1
ATOM 2475 N N . LEU A 1 299 ? 7.246 5.084 -8.047 1.00 96.62 299 LEU A N 1
ATOM 2476 C CA . LEU A 1 299 ? 6.055 5.367 -7.232 1.00 96.62 299 LEU A CA 1
ATOM 2477 C C . LEU A 1 299 ? 5.694 4.213 -6.276 1.00 96.62 299 LEU A C 1
ATOM 2479 O O . LEU A 1 299 ? 5.259 4.476 -5.155 1.00 96.62 299 LEU A O 1
ATOM 2483 N N . ASP A 1 300 ? 5.887 2.954 -6.684 1.00 95.88 300 ASP A N 1
ATOM 2484 C CA . ASP A 1 300 ? 5.748 1.797 -5.786 1.00 95.88 300 ASP A CA 1
ATOM 2485 C C . ASP A 1 300 ? 6.821 1.790 -4.692 1.00 95.88 300 ASP A C 1
ATOM 2487 O O . ASP A 1 300 ? 6.485 1.561 -3.532 1.00 95.88 300 ASP A O 1
ATOM 2491 N N . LEU A 1 301 ? 8.085 2.057 -5.040 1.00 97.62 301 LEU A N 1
ATOM 2492 C CA . LEU A 1 301 ? 9.195 2.100 -4.083 1.00 97.62 301 LEU A CA 1
ATOM 2493 C C . LEU A 1 301 ? 8.988 3.190 -3.027 1.00 97.62 301 LEU A C 1
ATOM 2495 O O . LEU A 1 301 ? 9.094 2.904 -1.839 1.00 97.62 301 LEU A O 1
ATOM 2499 N N . TYR A 1 302 ? 8.609 4.411 -3.424 1.00 97.69 302 TYR A N 1
ATOM 2500 C CA . TYR A 1 302 ? 8.316 5.481 -2.463 1.00 97.69 302 TYR A CA 1
ATOM 2501 C C . TYR A 1 302 ? 7.109 5.156 -1.574 1.00 97.69 302 TYR A C 1
ATOM 2503 O O . TYR A 1 302 ? 7.144 5.428 -0.373 1.00 97.69 302 TYR A O 1
ATOM 2511 N N . ARG A 1 303 ? 6.059 4.530 -2.129 1.00 96.94 303 ARG A N 1
ATOM 2512 C CA . ARG A 1 303 ? 4.919 4.039 -1.343 1.00 96.94 303 ARG A CA 1
ATOM 2513 C C . ARG A 1 303 ? 5.367 3.017 -0.299 1.00 96.94 303 ARG A C 1
ATOM 2515 O O . ARG A 1 303 ? 5.041 3.175 0.873 1.00 96.94 303 ARG A O 1
ATOM 2522 N N . LEU A 1 304 ? 6.093 1.986 -0.731 1.00 97.12 304 LEU A N 1
ATOM 2523 C CA . LEU A 1 304 ? 6.547 0.888 0.119 1.00 97.12 304 LEU A CA 1
ATOM 2524 C C . LEU A 1 304 ? 7.550 1.354 1.176 1.00 97.12 304 LEU A C 1
ATOM 2526 O O . LEU A 1 304 ? 7.474 0.884 2.299 1.00 97.12 304 LEU A O 1
ATOM 2530 N N . ALA A 1 305 ? 8.426 2.312 0.866 1.00 97.81 305 ALA A N 1
ATOM 2531 C CA . ALA A 1 305 ? 9.324 2.914 1.850 1.00 97.81 305 ALA A CA 1
ATOM 2532 C C . ALA A 1 305 ? 8.552 3.699 2.928 1.00 97.81 305 ALA A C 1
ATOM 2534 O O . ALA A 1 305 ? 8.900 3.640 4.104 1.00 97.81 305 ALA A O 1
ATOM 2535 N N . CYS A 1 306 ? 7.471 4.392 2.555 1.00 97.38 306 CYS A N 1
ATOM 2536 C CA . CYS A 1 306 ? 6.607 5.070 3.523 1.00 97.38 306 CYS A CA 1
ATOM 2537 C C . CYS A 1 306 ? 5.784 4.083 4.366 1.00 97.38 306 CYS A C 1
ATOM 2539 O O . CYS A 1 306 ? 5.679 4.279 5.573 1.00 97.38 306 CYS A O 1
ATOM 2541 N N . ASP A 1 307 ? 5.234 3.022 3.759 1.00 96.00 307 ASP A N 1
ATOM 2542 C CA . ASP A 1 307 ? 4.576 1.931 4.500 1.00 96.00 307 ASP A CA 1
ATOM 2543 C C . ASP A 1 307 ? 5.583 1.256 5.463 1.00 96.00 307 ASP A C 1
ATOM 2545 O O . ASP A 1 307 ? 5.301 1.124 6.646 1.00 96.00 307 ASP A O 1
ATOM 2549 N N . PHE A 1 308 ? 6.808 0.960 5.012 1.00 97.31 308 PHE A N 1
ATOM 2550 C CA . PHE A 1 308 ? 7.885 0.376 5.826 1.00 97.31 308 PHE A CA 1
ATOM 2551 C C . PHE A 1 308 ? 8.224 1.218 7.061 1.00 97.31 308 PHE A C 1
ATOM 2553 O O . PHE A 1 308 ? 8.328 0.675 8.160 1.00 97.31 308 PHE A O 1
ATOM 2560 N N . ILE A 1 309 ? 8.382 2.538 6.907 1.00 96.62 309 ILE A N 1
ATOM 2561 C CA . ILE A 1 309 ? 8.659 3.440 8.038 1.00 96.62 309 ILE A CA 1
ATOM 2562 C C . ILE A 1 309 ? 7.456 3.514 8.986 1.00 96.62 309 ILE A C 1
ATOM 2564 O O . ILE A 1 309 ? 7.652 3.547 10.200 1.00 96.62 309 ILE A O 1
ATOM 2568 N N . ALA A 1 310 ? 6.228 3.532 8.455 1.00 94.75 310 ALA A N 1
ATOM 2569 C CA . ALA A 1 310 ? 5.019 3.538 9.272 1.00 94.75 310 ALA A CA 1
ATOM 2570 C C . ALA A 1 310 ? 4.913 2.254 10.110 1.00 94.75 310 ALA A C 1
ATOM 2572 O O . ALA A 1 310 ? 4.837 2.323 11.332 1.00 94.75 310 ALA A O 1
ATOM 2573 N N . ASP A 1 311 ? 4.993 1.089 9.473 1.00 94.44 311 ASP A N 1
ATOM 2574 C CA . ASP A 1 311 ? 4.752 -0.197 10.129 1.00 94.44 311 ASP A CA 1
ATOM 2575 C C . ASP A 1 311 ? 5.956 -0.653 10.989 1.00 94.44 311 ASP A C 1
ATOM 2577 O O . ASP A 1 311 ? 5.777 -1.378 11.966 1.00 94.44 311 ASP A O 1
ATOM 2581 N N . SER A 1 312 ? 7.166 -0.120 10.748 1.00 95.25 312 SER A N 1
ATOM 2582 C CA . SER A 1 312 ? 8.304 -0.235 11.686 1.00 95.25 312 SER A CA 1
ATOM 2583 C C . SER A 1 312 ? 7.994 0.337 13.075 1.00 95.25 312 SER A C 1
ATOM 2585 O O . SER A 1 312 ? 8.561 -0.124 14.065 1.00 95.25 312 SER A O 1
ATOM 2587 N N . ILE A 1 313 ? 7.118 1.347 13.172 1.00 94.12 313 ILE A N 1
ATOM 2588 C CA . ILE A 1 313 ? 6.735 1.942 14.460 1.00 94.12 313 ILE A CA 1
ATOM 2589 C C . ILE A 1 313 ? 5.980 0.917 15.308 1.00 94.12 313 ILE A C 1
ATOM 2591 O O . ILE A 1 313 ? 6.296 0.761 16.486 1.00 94.12 313 ILE A O 1
ATOM 2595 N N . ASP A 1 314 ? 5.035 0.204 14.697 1.00 91.00 314 ASP A N 1
ATOM 2596 C CA . ASP A 1 314 ? 4.178 -0.765 15.381 1.00 91.00 314 ASP A CA 1
ATOM 2597 C C . ASP A 1 314 ? 4.903 -2.101 15.628 1.00 91.00 314 ASP A C 1
ATOM 2599 O O . ASP A 1 314 ? 4.746 -2.703 16.689 1.00 91.00 314 ASP A O 1
ATOM 2603 N N . VAL A 1 315 ? 5.751 -2.555 14.693 1.00 93.62 315 VAL A N 1
ATOM 2604 C CA . VAL A 1 315 ? 6.500 -3.822 14.824 1.00 93.62 315 VAL A CA 1
ATOM 2605 C C . VAL A 1 315 ? 7.602 -3.755 15.887 1.00 93.62 315 VAL A C 1
ATOM 2607 O O . VAL A 1 315 ? 7.823 -4.738 16.595 1.00 93.62 315 VAL A O 1
ATOM 2610 N N . PHE A 1 316 ? 8.284 -2.613 16.032 1.00 94.44 316 PHE A N 1
ATOM 2611 C CA . PHE A 1 316 ? 9.369 -2.437 17.010 1.00 94.44 316 PHE A CA 1
ATOM 2612 C C . PHE A 1 316 ? 8.969 -1.603 18.243 1.00 94.44 316 PHE A C 1
ATOM 2614 O O . PHE A 1 316 ? 9.847 -1.188 19.001 1.00 94.44 316 PHE A O 1
ATOM 2621 N N . ASP A 1 317 ? 7.669 -1.346 18.452 1.00 92.56 317 ASP A N 1
ATOM 2622 C CA . ASP A 1 317 ? 7.126 -0.542 19.563 1.00 92.56 317 ASP A CA 1
ATOM 2623 C C . ASP A 1 317 ? 7.847 0.842 19.709 1.00 92.56 317 ASP A C 1
ATOM 2625 O O . ASP A 1 317 ? 8.163 1.311 20.812 1.00 92.56 317 ASP A O 1
ATOM 2629 N N . LEU A 1 318 ? 8.152 1.514 18.581 1.00 93.00 318 LEU A N 1
ATOM 2630 C CA . LEU A 1 318 ? 8.992 2.725 18.545 1.00 93.00 318 LEU A CA 1
ATOM 2631 C C . LEU A 1 318 ? 8.284 3.962 19.118 1.00 93.00 318 LEU A C 1
ATOM 2633 O O . LEU A 1 318 ? 7.194 4.358 18.706 1.00 93.00 318 LEU A O 1
ATOM 2637 N N . LYS A 1 319 ? 8.973 4.679 20.012 1.00 94.62 319 LYS A N 1
ATOM 2638 C CA . LYS A 1 319 ? 8.467 5.913 20.637 1.00 94.62 319 LYS A CA 1
ATOM 2639 C C . LYS A 1 319 ? 8.640 7.132 19.724 1.00 94.62 319 LYS A C 1
ATOM 2641 O O . LYS A 1 319 ? 9.550 7.933 19.919 1.00 94.62 319 LYS A O 1
ATOM 2646 N N . VAL A 1 320 ? 7.744 7.288 18.751 1.00 92.25 320 VAL A N 1
ATOM 2647 C CA . VAL A 1 320 ? 7.711 8.438 17.826 1.00 92.25 320 VAL A CA 1
ATOM 2648 C C . VAL A 1 320 ? 6.665 9.502 18.218 1.00 92.25 320 VAL A C 1
ATOM 2650 O O . VAL A 1 320 ? 5.725 9.209 18.965 1.00 92.25 320 VAL A O 1
ATOM 2653 N N . PRO A 1 321 ? 6.776 10.749 17.716 1.00 91.19 321 PRO A N 1
ATOM 2654 C CA . PRO A 1 321 ? 5.742 11.769 17.885 1.00 91.19 321 PRO A CA 1
ATOM 2655 C C . PRO A 1 321 ? 4.360 11.340 17.363 1.00 91.19 321 PRO A C 1
ATOM 2657 O O . PRO A 1 321 ? 4.221 10.643 16.356 1.00 91.19 321 PRO A O 1
ATOM 2660 N N . LYS A 1 322 ? 3.295 11.802 18.032 1.00 86.25 322 LYS A N 1
ATOM 2661 C CA . LYS A 1 322 ? 1.913 11.504 17.620 1.00 86.25 322 LYS A CA 1
ATOM 2662 C C . LYS A 1 322 ? 1.625 12.095 16.237 1.00 86.25 322 LYS A C 1
ATOM 2664 O O . LYS A 1 322 ? 1.747 13.301 16.048 1.00 86.25 322 LYS A O 1
ATOM 2669 N N . GLY A 1 323 ? 1.185 11.243 15.314 1.00 88.81 323 GLY A N 1
ATOM 2670 C CA . GLY A 1 323 ? 0.878 11.603 13.927 1.00 88.81 323 GLY A CA 1
ATOM 2671 C C . GLY A 1 323 ? 1.946 11.206 12.911 1.00 88.81 323 GLY A C 1
ATOM 2672 O O . GLY A 1 323 ? 1.628 11.175 11.728 1.00 88.81 323 GLY A O 1
ATOM 2673 N N . THR A 1 324 ? 3.159 10.827 13.336 1.00 92.19 324 THR A N 1
ATOM 2674 C CA . THR A 1 324 ? 4.215 10.346 12.423 1.00 92.19 324 THR A CA 1
ATOM 2675 C C . THR A 1 324 ? 3.731 9.171 11.568 1.00 92.19 324 THR A C 1
ATOM 2677 O O . THR A 1 324 ? 3.865 9.223 10.348 1.00 92.19 324 THR A O 1
ATOM 2680 N N . TYR A 1 325 ? 3.074 8.178 12.184 1.00 93.19 325 TYR A N 1
ATOM 2681 C CA . TYR A 1 325 ? 2.427 7.064 11.480 1.00 93.19 325 TYR A CA 1
ATOM 2682 C C . TYR A 1 325 ? 1.440 7.564 10.410 1.00 93.19 325 TYR A C 1
ATOM 2684 O O . TYR A 1 325 ? 1.630 7.312 9.224 1.00 93.19 325 TYR A O 1
ATOM 2692 N N . SER A 1 326 ? 0.445 8.371 10.802 1.00 94.00 326 SER A N 1
ATOM 2693 C CA . SER A 1 326 ? -0.583 8.894 9.890 1.00 94.00 326 SER A CA 1
ATOM 2694 C C . SER A 1 326 ? -0.004 9.725 8.735 1.00 94.00 326 SER A C 1
ATOM 2696 O O . SER A 1 326 ? -0.547 9.682 7.634 1.00 94.00 326 SER A O 1
ATOM 2698 N N . ILE A 1 327 ? 1.102 10.452 8.951 1.00 95.50 327 ILE A N 1
ATOM 2699 C CA . ILE A 1 327 ? 1.810 11.214 7.907 1.00 95.50 327 ILE A CA 1
ATOM 2700 C C . ILE A 1 327 ? 2.449 10.271 6.883 1.00 95.50 327 ILE A C 1
ATOM 2702 O O . ILE A 1 327 ? 2.164 10.400 5.692 1.00 95.50 327 ILE A O 1
ATOM 2706 N N . PHE A 1 328 ? 3.256 9.296 7.315 1.00 96.38 328 PHE A N 1
ATOM 2707 C CA . PHE A 1 328 ? 3.858 8.326 6.392 1.00 96.38 328 PHE A CA 1
ATOM 2708 C C . PHE A 1 328 ? 2.792 7.493 5.669 1.00 96.38 328 PHE A C 1
ATOM 2710 O O . PHE A 1 328 ? 2.863 7.317 4.450 1.00 96.38 328 PHE A O 1
ATOM 2717 N N . SER A 1 329 ? 1.736 7.073 6.370 1.00 94.56 329 SER A N 1
ATOM 2718 C CA . SER A 1 329 ? 0.613 6.362 5.759 1.00 94.56 329 SER A CA 1
ATOM 2719 C C . SER A 1 329 ? -0.185 7.217 4.761 1.00 94.56 329 SER A C 1
ATOM 2721 O O . SER A 1 329 ? -0.666 6.673 3.761 1.00 94.56 329 SER A O 1
ATOM 2723 N N . LEU A 1 330 ? -0.305 8.538 4.975 1.00 96.62 330 LEU A N 1
ATOM 2724 C CA . LEU A 1 330 ? -0.898 9.462 3.999 1.00 96.62 330 LEU A CA 1
ATOM 2725 C C . LEU A 1 330 ? -0.001 9.618 2.764 1.00 96.62 330 LEU A C 1
ATOM 2727 O O . LEU A 1 330 ? -0.498 9.527 1.644 1.00 96.62 330 LEU A O 1
ATOM 2731 N N . ILE A 1 331 ? 1.308 9.814 2.946 1.00 96.50 331 ILE A N 1
ATOM 2732 C CA . ILE A 1 331 ? 2.271 9.937 1.839 1.00 96.50 331 ILE A CA 1
ATOM 2733 C C . ILE A 1 331 ? 2.267 8.655 0.988 1.00 96.50 331 ILE A C 1
ATOM 2735 O O . ILE A 1 331 ? 2.162 8.720 -0.239 1.00 96.50 331 ILE A O 1
ATOM 2739 N N . SER A 1 332 ? 2.255 7.482 1.630 1.00 96.44 332 SER A N 1
ATOM 2740 C CA . SER A 1 332 ? 2.026 6.193 0.969 1.00 96.44 332 SER A CA 1
ATOM 2741 C C . SER A 1 332 ? 0.707 6.166 0.183 1.00 96.44 332 SER A C 1
ATOM 2743 O O . SER A 1 332 ? 0.690 5.783 -0.991 1.00 96.44 332 SER A O 1
ATOM 2745 N N . ALA A 1 333 ? -0.406 6.606 0.781 1.00 95.12 333 ALA A N 1
ATOM 2746 C CA . ALA A 1 333 ? -1.698 6.656 0.097 1.00 95.12 333 ALA A CA 1
ATOM 2747 C C . ALA A 1 333 ? -1.665 7.570 -1.144 1.00 95.12 333 ALA A C 1
ATOM 2749 O O . ALA A 1 333 ? -2.195 7.189 -2.189 1.00 95.12 333 ALA A O 1
ATOM 2750 N N . ILE A 1 334 ? -0.985 8.721 -1.068 1.00 96.50 334 ILE A N 1
ATOM 2751 C CA . ILE A 1 334 ? -0.791 9.651 -2.190 1.00 96.50 334 ILE A CA 1
ATOM 2752 C C . ILE A 1 334 ? 0.005 8.983 -3.320 1.00 96.50 334 ILE A C 1
ATOM 2754 O O . ILE A 1 334 ? -0.452 8.996 -4.465 1.00 96.50 334 ILE A O 1
ATOM 2758 N N . PHE A 1 335 ? 1.143 8.340 -3.033 1.00 96.25 335 PHE A N 1
ATOM 2759 C CA . PHE A 1 335 ? 1.916 7.619 -4.056 1.00 96.25 335 PHE A CA 1
ATOM 2760 C C . PHE A 1 335 ? 1.124 6.450 -4.666 1.00 96.25 335 PHE A C 1
ATOM 2762 O O . PHE A 1 335 ? 1.063 6.303 -5.890 1.00 96.25 335 PHE A O 1
ATOM 2769 N N . GLY A 1 336 ? 0.442 5.659 -3.831 1.00 91.62 336 GLY A N 1
ATOM 2770 C CA . GLY A 1 336 ? -0.387 4.531 -4.259 1.00 91.62 336 GLY A CA 1
ATOM 2771 C C . GLY A 1 336 ? -1.607 4.926 -5.101 1.00 91.62 336 GLY A C 1
ATOM 2772 O O . GLY A 1 336 ? -2.017 4.148 -5.975 1.00 91.62 336 GLY A O 1
ATOM 2773 N N . PHE A 1 337 ? -2.159 6.124 -4.871 1.00 92.62 337 PHE A N 1
ATOM 2774 C CA . PHE A 1 337 ? -3.209 6.736 -5.686 1.00 92.62 337 PHE A CA 1
ATOM 2775 C C . PHE A 1 337 ? -2.645 7.331 -6.983 1.00 92.62 337 PHE A C 1
ATOM 2777 O O . PHE A 1 337 ? -3.144 6.991 -8.054 1.00 92.62 337 PHE A O 1
ATOM 2784 N N . LYS A 1 338 ? -1.557 8.117 -6.925 1.00 94.31 338 LYS A N 1
ATOM 2785 C CA . LYS A 1 338 ? -0.879 8.697 -8.105 1.00 94.31 338 LYS A CA 1
ATOM 2786 C C . LYS A 1 338 ? -0.483 7.619 -9.117 1.00 94.31 338 LYS A C 1
ATOM 2788 O O . LYS A 1 338 ? -0.761 7.772 -10.305 1.00 94.31 338 LYS A O 1
ATOM 2793 N N . LYS A 1 339 ? 0.082 6.496 -8.653 1.00 92.69 339 LYS A N 1
ATOM 2794 C CA . LYS A 1 339 ? 0.359 5.325 -9.500 1.00 92.69 339 LYS A CA 1
ATOM 2795 C C . LYS A 1 339 ? -0.921 4.773 -10.138 1.00 92.69 339 LYS A C 1
ATOM 2797 O O . LYS A 1 339 ? -0.938 4.475 -11.326 1.00 92.69 339 LYS A O 1
ATOM 2802 N N . PHE A 1 340 ? -1.999 4.613 -9.368 1.00 87.00 340 PHE A N 1
ATOM 2803 C CA . PHE A 1 340 ? -3.250 4.049 -9.892 1.00 87.00 340 PHE A CA 1
ATOM 2804 C C . PHE A 1 340 ? -3.905 4.953 -10.943 1.00 87.00 340 PHE A C 1
ATOM 2806 O O . PHE A 1 340 ? -4.405 4.448 -11.943 1.00 87.00 340 PHE A O 1
ATOM 2813 N N . TYR A 1 341 ? -3.829 6.269 -10.741 1.00 89.56 341 TYR A N 1
ATOM 2814 C CA . TYR A 1 341 ? -4.255 7.278 -11.703 1.00 89.56 341 TYR A CA 1
ATOM 2815 C C . TYR A 1 341 ? -3.447 7.186 -13.005 1.00 89.56 341 TYR A C 1
ATOM 2817 O O . TYR A 1 341 ? -4.028 6.943 -14.062 1.00 89.56 341 TYR A O 1
ATOM 2825 N N . LYS A 1 342 ? -2.107 7.245 -12.931 1.00 89.38 342 LYS A N 1
ATOM 2826 C CA . LYS A 1 342 ? -1.235 7.106 -14.113 1.00 89.38 342 LYS A CA 1
ATOM 2827 C C . LYS A 1 342 ? -1.436 5.779 -14.853 1.00 89.38 342 LYS A C 1
ATOM 2829 O O . LYS A 1 342 ? -1.494 5.766 -16.075 1.00 89.38 342 LYS A O 1
ATOM 2834 N N . SER A 1 343 ? -1.641 4.675 -14.131 1.00 87.12 343 SER A N 1
ATOM 2835 C CA . SER A 1 343 ? -1.944 3.365 -14.731 1.00 87.12 343 SER A CA 1
ATOM 2836 C C . SER A 1 343 ? -3.256 3.317 -15.522 1.00 87.12 343 SER A C 1
ATOM 2838 O O . SER A 1 343 ? -3.433 2.384 -16.309 1.00 87.12 343 SER A O 1
ATOM 2840 N N . LYS A 1 344 ? -4.205 4.220 -15.251 1.00 83.50 344 LYS A N 1
ATOM 2841 C CA . LYS A 1 344 ? -5.473 4.320 -15.985 1.00 83.50 344 LYS A CA 1
ATOM 2842 C C . LYS A 1 344 ? -5.341 5.269 -17.168 1.00 83.50 344 LYS A C 1
ATOM 2844 O O . LYS A 1 344 ? -5.707 4.876 -18.266 1.00 83.50 344 LYS A O 1
ATOM 2849 N N . GLU A 1 345 ? -4.708 6.423 -16.964 1.00 81.50 345 GLU A N 1
ATOM 2850 C CA . GLU A 1 345 ? -4.401 7.381 -18.034 1.00 81.50 345 GLU A CA 1
ATOM 2851 C C . GLU A 1 345 ? -3.574 6.739 -19.169 1.00 81.50 345 GLU A C 1
ATOM 2853 O O . GLU A 1 345 ? -3.874 6.933 -20.341 1.00 81.50 345 GLU A O 1
ATOM 2858 N N . LEU A 1 346 ? -2.585 5.900 -18.833 1.00 75.81 346 LEU A N 1
ATOM 2859 C CA . LEU A 1 346 ? -1.763 5.156 -19.803 1.00 75.81 346 LEU A CA 1
ATOM 2860 C C . LEU A 1 346 ? -2.495 4.017 -20.538 1.00 75.81 346 LEU A C 1
ATOM 2862 O O . LEU A 1 346 ? -1.906 3.408 -21.420 1.00 75.81 346 LEU A O 1
ATOM 2866 N N . LYS A 1 347 ? -3.738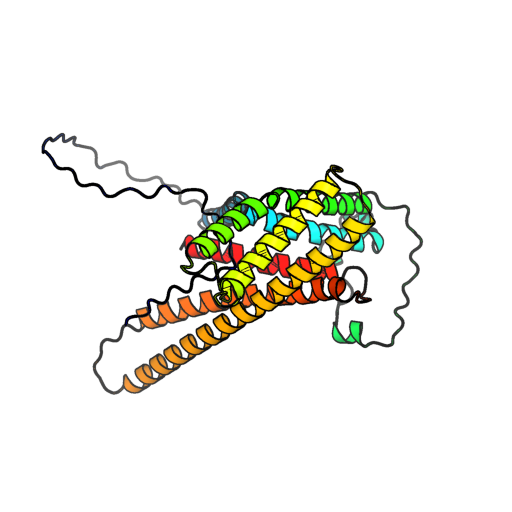 3.684 -20.163 1.00 74.44 347 LYS A N 1
ATOM 2867 C CA . LYS A 1 347 ? -4.586 2.706 -20.877 1.00 74.44 347 LYS A CA 1
ATOM 2868 C C . LYS A 1 347 ? -5.685 3.370 -21.711 1.00 74.44 347 LYS A C 1
ATOM 2870 O O . LYS A 1 347 ? -6.525 2.676 -22.277 1.00 74.44 347 LYS A O 1
ATOM 2875 N N . GLU A 1 348 ? -5.728 4.699 -21.700 1.00 61.38 348 GLU A N 1
ATOM 2876 C CA . GLU A 1 348 ? -6.708 5.539 -22.397 1.00 61.38 348 GLU A CA 1
ATOM 2877 C C . GLU A 1 348 ? -6.053 6.347 -23.539 1.00 61.38 348 GLU A C 1
ATOM 2879 O O . GLU A 1 348 ? -6.753 7.050 -24.265 1.00 61.38 348 GLU A O 1
ATOM 2884 N N . LYS A 1 349 ? -4.727 6.218 -23.688 1.00 54.69 349 LYS A N 1
ATOM 2885 C CA . LYS A 1 349 ? -3.891 6.663 -24.810 1.00 54.69 349 LYS A CA 1
ATOM 2886 C C . LYS A 1 349 ? -3.416 5.428 -25.571 1.00 54.69 349 LYS A C 1
ATOM 2888 O O . LYS A 1 349 ? -3.336 5.532 -26.809 1.00 54.69 349 LYS A O 1
#

Solvent-accessible surface area (backbone atoms only — not comparable to full-atom values): 20694 Å² total; per-residue (Å²): 139,83,86,79,89,77,87,73,71,76,94,56,84,72,83,79,73,77,76,82,79,81,78,92,75,94,75,86,82,84,86,88,85,88,86,87,88,85,86,86,97,82,85,84,77,88,76,79,78,67,59,65,70,57,60,55,54,51,47,58,54,49,53,52,51,58,36,52,75,33,73,71,34,40,44,43,53,36,44,33,51,21,26,51,24,46,49,49,28,52,46,39,73,76,39,73,55,67,58,62,75,73,40,94,65,58,73,61,68,65,68,62,46,78,77,82,76,79,48,68,64,57,74,74,69,53,87,71,77,74,79,72,72,80,70,73,85,67,75,80,47,68,65,28,53,49,24,44,51,50,21,51,52,35,48,53,50,45,50,65,75,51,56,65,50,24,59,58,44,44,53,50,50,52,52,57,60,66,69,47,94,49,85,86,48,49,86,78,73,59,52,72,66,56,54,49,48,51,50,50,25,52,39,35,45,42,52,39,52,55,46,39,38,76,72,61,78,47,84,59,61,75,61,49,60,51,44,56,54,47,42,46,46,47,52,45,52,54,37,55,52,49,44,54,55,42,50,51,55,45,52,57,49,51,52,51,49,50,50,54,51,51,49,53,54,51,50,67,64,45,61,84,63,76,89,75,92,69,60,62,65,58,55,52,50,50,50,54,50,52,51,53,51,47,49,52,39,50,32,49,46,56,18,39,53,24,43,46,59,29,44,48,33,70,63,67,71,50,93,68,68,93,58,55,48,42,51,28,45,27,53,16,26,51,31,55,42,52,42,54,51,50,63,49,56,70,73,76,112

Secondary structure (DSSP, 8-state):
---------TTS------PPPPP----------------------------HHHHHHHHHHHHHHHHHTSHHHHHHHHHHHHHHHHHHHHHHHHS-HHHHHHS---HHHHH-SS-----HHHHHH----------------HHHHHHHHHHHHHHHHHHHHHTTHHHHHHHHHHHHHHHSS-TTSTTTS--HHHHHHHHHHHHHHHHHHHHHHHTTS---HHHHHHHHHHHHHHHHHHHHHHHHHHHHHHHHHHHHHHHHHHHHHHHHHHTTS------HHHHHHHHHHHHHHHHHHHHHHHHHHHHHHHHHHHHTT--PPTTHHHHHHHHHHHHHHHHHHHHHHTT--

Nearest PDB structures (foldseek):
  5f4y-assembly1_A  TM=4.242E-01  e=7.884E-01  Homo sapiens
  4wpe-assembly1_A-2  TM=2.713E-01  e=1.190E+00  Saccharomyces cerevisiae S288C
  8t4e-assembly1_A  TM=2.043E-01  e=9.909E-01  Homo sapiens

Radius of gyration: 27.6 Å; Cα contacts (8 Å, |Δi|>4): 217; chains: 1; bounding box: 59×71×79 Å

InterPro domains:
  IPR008733 Peroxisomal biogenesis factor 11 [PF05648] (140-339)

Organism: NCBI:txid211096

Foldseek 3Di:
DDDDDDPDDPVDPPPCPDDDPPDDDDDDDDDDDDDDDDDDDDDDDDPPPDPVVVVVVVVLVVLLVVLCVDLNSLLLVLLQLLLVLLVVLVVVQVDVCVVVVVDPDDVVVVVVPVPPPPPVCCQVPPPDPPPPPPDPRDPRDPSSVVSNVSSVVSVLVSLVSLAPVLVVLVVVLVVVLVVDPDPPPSVVPDDPVSVLSVLVSVLSVLSNVLSCVVVVVDPDPVVNVVSVLVNLVSVLVNLVVLLVVLVVVLVVLVVVLVVLVVVVVVCVVCVVPDDDPDPPVVSVVVNVVSVLVNVLSVLSNLLSVLVNVLSCCVNVVDDDDPSSNSVSSNSSSVSVVVSSSSVSVVVVD

Mean predicted aligned error: 13.84 Å